Protein AF-A0A939ZD80-F1 (afdb_monomer_lite)

pLDDT: mean 81.41, std 14.86, range [37.78, 97.94]

Radius of gyration: 29.74 Å; chains: 1; bounding box: 74×53×91 Å

Secondary structure (DSSP, 8-state):
----HHHHHHHHHHHHHHHHHHHHHHHHHHHHHHHHHHHHHHHHHHHHHHHHHHHHHTS-TTTSS--PPEEEEEEEEE-TTT--EEEEEPPGGGHHHHHHHHTTSPEEEEE---S-----SEEEEEEETTS-EEEE-SSEEEEE-TT-SSEEEEEEEEETT-HHHHHHHHHHH-TT------TT--------

Structure (mmCIF, N/CA/C/O backbone):
data_AF-A0A939ZD80-F1
#
_entry.id   AF-A0A939ZD80-F1
#
loop_
_atom_site.group_PDB
_atom_site.id
_atom_site.type_symbol
_atom_site.label_atom_id
_atom_site.label_alt_id
_atom_site.label_comp_id
_atom_site.label_asym_id
_atom_site.label_entity_id
_atom_site.label_seq_id
_atom_site.pdbx_PDB_ins_code
_atom_site.Cartn_x
_atom_site.Cartn_y
_atom_site.Cartn_z
_atom_site.occupancy
_atom_site.B_iso_or_equiv
_atom_site.auth_seq_id
_atom_site.auth_comp_id
_atom_site.auth_asym_id
_atom_site.auth_atom_id
_atom_site.pdbx_PDB_model_num
ATOM 1 N N . MET A 1 1 ? 55.820 -13.186 -66.987 1.00 47.72 1 MET A N 1
ATOM 2 C CA . MET A 1 1 ? 54.616 -12.661 -66.306 1.00 47.72 1 MET A CA 1
ATOM 3 C C . MET A 1 1 ? 55.012 -11.358 -65.629 1.00 47.72 1 MET A C 1
ATOM 5 O O . MET A 1 1 ? 55.734 -11.405 -64.644 1.00 47.72 1 MET A O 1
ATOM 9 N N . ASN A 1 2 ? 54.653 -10.209 -66.211 1.00 46.84 2 ASN A N 1
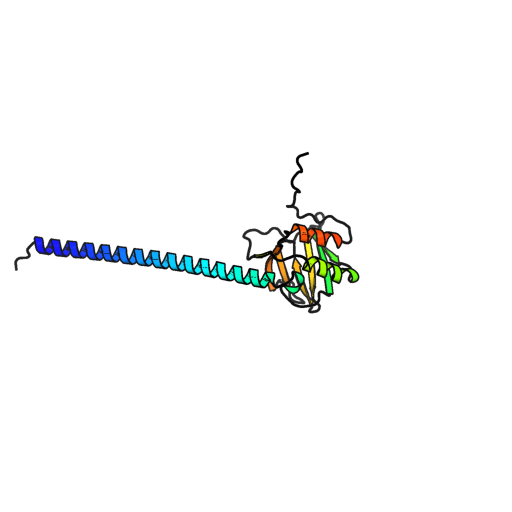ATOM 10 C CA . ASN A 1 2 ? 54.937 -8.899 -65.618 1.00 46.84 2 ASN A CA 1
ATOM 11 C C . ASN A 1 2 ? 53.876 -8.604 -64.555 1.00 46.84 2 ASN A C 1
ATOM 13 O O . ASN A 1 2 ? 52.745 -8.256 -64.892 1.00 46.84 2 ASN A O 1
ATOM 17 N N . ASN A 1 3 ? 54.241 -8.752 -63.283 1.00 55.78 3 ASN A N 1
ATOM 18 C CA . ASN A 1 3 ? 53.470 -8.178 -62.189 1.00 55.78 3 ASN A CA 1
ATOM 19 C C . ASN A 1 3 ? 53.768 -6.681 -62.165 1.00 55.78 3 ASN A C 1
ATOM 21 O O . ASN A 1 3 ? 54.810 -6.265 -61.672 1.00 55.78 3 ASN A O 1
ATOM 25 N N . ASP A 1 4 ? 52.878 -5.891 -62.760 1.00 58.09 4 ASP A N 1
ATOM 26 C CA . ASP A 1 4 ? 52.948 -4.434 -62.725 1.00 58.09 4 ASP A CA 1
ATOM 27 C C . ASP A 1 4 ? 52.671 -3.970 -61.277 1.00 58.09 4 ASP A C 1
ATOM 29 O O . ASP A 1 4 ? 51.541 -4.135 -60.795 1.00 58.09 4 ASP A O 1
ATOM 33 N N . PRO A 1 5 ? 53.669 -3.443 -60.540 1.00 60.41 5 PRO A N 1
ATOM 34 C CA . PRO A 1 5 ? 53.532 -3.134 -59.114 1.00 60.41 5 PRO A CA 1
ATOM 35 C C . PRO A 1 5 ? 52.404 -2.129 -58.835 1.00 60.41 5 PRO A C 1
ATOM 37 O O . PRO A 1 5 ? 51.805 -2.143 -57.759 1.00 60.41 5 PRO A O 1
ATOM 40 N N . ASN A 1 6 ? 52.036 -1.324 -59.835 1.00 70.12 6 ASN A N 1
ATOM 41 C CA . ASN A 1 6 ? 50.933 -0.371 -59.770 1.00 70.12 6 ASN A CA 1
ATOM 42 C C . ASN A 1 6 ? 49.546 -1.054 -59.774 1.00 70.12 6 ASN A C 1
ATOM 44 O O . ASN A 1 6 ? 48.603 -0.562 -59.155 1.00 70.12 6 ASN A O 1
ATOM 48 N N . ARG A 1 7 ? 49.402 -2.220 -60.422 1.00 70.25 7 ARG A N 1
ATOM 49 C CA . ARG A 1 7 ? 48.168 -3.027 -60.356 1.00 70.25 7 ARG A CA 1
ATOM 50 C C . ARG A 1 7 ? 48.026 -3.723 -59.008 1.00 70.25 7 ARG A C 1
ATOM 52 O O . ARG A 1 7 ? 46.944 -3.685 -58.429 1.00 70.25 7 ARG A O 1
ATOM 59 N N . THR A 1 8 ? 49.109 -4.299 -58.491 1.00 73.56 8 THR A N 1
ATOM 60 C CA . THR A 1 8 ? 49.105 -4.982 -57.189 1.00 73.56 8 THR A CA 1
ATOM 61 C C . THR A 1 8 ? 48.768 -4.014 -56.053 1.00 73.56 8 THR A C 1
ATOM 63 O O . THR A 1 8 ? 47.911 -4.318 -55.228 1.00 73.56 8 THR A O 1
ATOM 66 N N . LEU A 1 9 ? 49.349 -2.809 -56.053 1.00 74.88 9 LEU A N 1
ATOM 67 C CA . LEU A 1 9 ? 49.076 -1.783 -55.040 1.00 74.88 9 LEU A CA 1
ATOM 68 C C . LEU A 1 9 ? 47.609 -1.313 -55.045 1.00 74.88 9 LEU A C 1
ATOM 70 O O . LEU A 1 9 ? 47.003 -1.177 -53.984 1.00 74.88 9 LEU A O 1
ATOM 74 N N . LYS A 1 10 ? 47.010 -1.114 -56.227 1.00 74.62 10 LYS A N 1
ATOM 75 C CA . LYS A 1 10 ? 45.592 -0.727 -56.354 1.00 74.62 10 LYS A CA 1
ATOM 76 C C . LYS A 1 10 ? 44.648 -1.800 -55.814 1.00 74.62 10 LYS A C 1
ATOM 78 O O . LYS A 1 10 ? 43.693 -1.467 -55.120 1.00 74.62 10 LYS A O 1
ATOM 83 N N . ILE A 1 11 ? 44.931 -3.073 -56.094 1.00 77.56 11 ILE A N 1
ATOM 84 C CA . ILE A 1 11 ? 44.135 -4.201 -55.588 1.00 77.56 11 ILE A CA 1
ATOM 85 C C . ILE A 1 11 ? 44.219 -4.271 -54.058 1.00 77.56 11 ILE A C 1
ATOM 87 O O . ILE A 1 11 ? 43.194 -4.434 -53.396 1.00 77.56 11 ILE A O 1
ATOM 91 N N . VAL A 1 12 ? 45.410 -4.080 -53.482 1.00 77.56 12 VAL A N 1
ATOM 92 C CA . VAL A 1 12 ? 45.601 -4.068 -52.022 1.00 77.56 12 VAL A CA 1
ATOM 93 C C . VAL A 1 12 ? 44.838 -2.911 -51.367 1.00 77.56 12 VAL A C 1
ATOM 95 O O . VAL A 1 12 ? 44.129 -3.133 -50.390 1.00 77.56 12 VAL A O 1
ATOM 98 N N . LEU A 1 13 ? 44.903 -1.698 -51.926 1.00 76.81 13 LEU A N 1
ATOM 99 C CA . LEU A 1 13 ? 44.190 -0.528 -51.394 1.00 76.81 13 LEU A CA 1
ATOM 100 C C . LEU A 1 13 ? 42.664 -0.677 -51.452 1.00 76.81 13 LEU A C 1
ATOM 102 O O . LEU A 1 13 ? 41.989 -0.346 -50.480 1.00 76.81 13 LEU A O 1
ATOM 106 N N . ILE A 1 14 ? 42.125 -1.212 -52.554 1.00 78.88 14 ILE A N 1
ATOM 107 C CA . ILE A 1 14 ? 40.689 -1.515 -52.674 1.00 78.88 14 ILE A CA 1
ATOM 108 C C . ILE A 1 14 ? 40.285 -2.543 -51.615 1.00 78.88 14 ILE A C 1
ATOM 110 O O . ILE A 1 14 ? 39.291 -2.348 -50.926 1.00 78.88 14 ILE A O 1
ATOM 114 N N . THR A 1 15 ? 41.092 -3.591 -51.429 1.00 76.38 15 THR A N 1
ATOM 115 C CA . THR A 1 15 ? 40.819 -4.645 -50.442 1.00 76.38 15 THR A CA 1
ATOM 116 C C . THR A 1 15 ? 40.788 -4.087 -49.017 1.00 76.38 15 THR A C 1
ATOM 118 O O . THR A 1 15 ? 39.852 -4.365 -48.272 1.00 76.38 15 THR A O 1
ATOM 121 N N . ILE A 1 16 ? 41.760 -3.246 -48.648 1.00 80.31 16 ILE A N 1
ATOM 122 C CA . ILE A 1 16 ? 41.801 -2.575 -47.340 1.00 80.31 16 ILE A CA 1
ATOM 123 C C . ILE A 1 16 ? 40.566 -1.683 -47.160 1.00 80.31 16 ILE A C 1
ATOM 125 O O . ILE A 1 16 ? 39.869 -1.807 -46.156 1.00 80.31 16 ILE A O 1
ATOM 129 N N . ALA A 1 17 ? 40.243 -0.835 -48.141 1.00 76.12 17 ALA A N 1
ATOM 130 C CA . ALA A 1 17 ? 39.076 0.044 -48.073 1.00 76.12 17 ALA A CA 1
ATOM 131 C C . ALA A 1 17 ? 37.755 -0.737 -47.936 1.00 76.12 17 ALA A C 1
ATOM 133 O O . ALA A 1 17 ? 36.886 -0.334 -47.165 1.00 76.12 17 ALA A O 1
ATOM 134 N N . SER A 1 18 ? 37.613 -1.877 -48.621 1.00 76.81 18 SER A N 1
ATOM 135 C CA . SER A 1 18 ? 36.443 -2.754 -48.496 1.00 76.81 18 SER A CA 1
ATOM 136 C C . SER A 1 18 ? 36.344 -3.415 -47.120 1.00 76.81 18 SER A C 1
ATOM 138 O O . SER A 1 18 ? 35.252 -3.479 -46.561 1.00 76.81 18 SER A O 1
ATOM 140 N N . VAL A 1 19 ? 37.465 -3.861 -46.543 1.00 80.56 19 VAL A N 1
ATOM 141 C CA . VAL A 1 19 ? 37.491 -4.446 -45.190 1.00 80.56 19 VAL A CA 1
ATOM 142 C C . VAL A 1 19 ? 37.143 -3.396 -44.133 1.00 80.56 19 VAL A C 1
ATOM 144 O O . VAL A 1 19 ? 36.288 -3.645 -43.285 1.00 80.56 19 VAL A O 1
ATOM 147 N N . PHE A 1 20 ? 37.736 -2.201 -44.210 1.00 80.25 20 PHE A N 1
ATOM 148 C CA . PHE A 1 20 ? 37.417 -1.101 -43.294 1.00 80.25 20 PHE A CA 1
ATOM 149 C C . PHE A 1 20 ? 35.970 -0.614 -43.452 1.00 80.25 20 PHE A C 1
ATOM 151 O O . PHE A 1 20 ? 35.289 -0.401 -42.451 1.00 80.25 20 PHE A O 1
ATOM 158 N N . GLY A 1 21 ? 35.468 -0.493 -44.684 1.00 79.81 21 GLY A N 1
ATOM 159 C CA . GLY A 1 21 ? 34.071 -0.138 -44.945 1.00 79.81 21 GLY A CA 1
ATOM 160 C C . GLY A 1 21 ? 33.087 -1.178 -44.400 1.00 79.81 21 GLY A C 1
ATOM 161 O O . GLY A 1 21 ? 32.093 -0.813 -43.776 1.00 79.81 21 GLY A O 1
ATOM 162 N N . GLY A 1 22 ? 33.396 -2.469 -44.563 1.00 79.00 22 GLY A N 1
ATOM 163 C CA . GLY A 1 22 ? 32.607 -3.564 -43.995 1.00 79.00 22 GLY A CA 1
ATOM 164 C C . GLY A 1 22 ? 32.586 -3.545 -42.465 1.00 79.00 22 GLY A C 1
ATOM 165 O O . GLY A 1 22 ? 31.520 -3.671 -41.867 1.00 79.00 22 GLY A O 1
ATOM 166 N N . LEU A 1 23 ? 33.737 -3.309 -41.825 1.00 80.50 23 LEU A N 1
ATOM 167 C CA . LEU A 1 23 ? 33.833 -3.179 -40.367 1.00 80.50 23 LEU A CA 1
ATOM 168 C C . LEU A 1 23 ? 33.005 -2.002 -39.835 1.00 80.50 23 LEU A C 1
ATOM 170 O O . LEU A 1 23 ? 32.266 -2.167 -38.866 1.00 80.50 23 LEU A O 1
ATOM 174 N N . LEU A 1 24 ? 33.070 -0.836 -40.486 1.00 83.19 24 LEU A N 1
ATOM 175 C CA . LEU A 1 24 ? 32.272 0.331 -40.096 1.00 83.19 24 LEU A CA 1
ATOM 176 C C . LEU A 1 24 ? 30.765 0.086 -40.252 1.00 83.19 24 LEU A C 1
ATOM 178 O O . LEU A 1 24 ? 29.994 0.489 -39.383 1.00 83.19 24 LEU A O 1
ATOM 182 N N . ALA A 1 25 ? 30.341 -0.610 -41.311 1.00 81.88 25 ALA A N 1
ATOM 183 C CA . ALA A 1 25 ? 28.937 -0.967 -41.510 1.00 81.88 25 ALA A CA 1
ATOM 184 C C . ALA A 1 25 ? 28.417 -1.918 -40.416 1.00 81.88 25 ALA A C 1
ATOM 186 O O . ALA A 1 25 ? 27.316 -1.718 -39.906 1.00 81.88 25 ALA A O 1
ATOM 187 N N . ILE A 1 26 ? 29.219 -2.910 -40.012 1.00 84.44 26 ILE A N 1
ATOM 188 C CA . ILE A 1 26 ? 28.867 -3.845 -38.930 1.00 84.44 26 ILE A CA 1
ATOM 189 C C . ILE A 1 26 ? 28.745 -3.109 -37.592 1.00 84.44 26 ILE A C 1
ATOM 191 O O . ILE A 1 26 ? 27.772 -3.316 -36.869 1.00 84.44 26 ILE A O 1
ATOM 195 N N . ILE A 1 27 ? 29.689 -2.217 -37.276 1.00 85.56 27 ILE A N 1
ATOM 196 C CA . ILE A 1 27 ? 29.640 -1.405 -36.050 1.00 85.56 27 ILE A CA 1
ATOM 197 C C . ILE A 1 27 ? 28.399 -0.501 -36.057 1.00 85.56 27 ILE A C 1
ATOM 199 O O . ILE A 1 27 ? 27.677 -0.447 -35.063 1.00 85.56 27 ILE A O 1
ATOM 203 N N . GLY A 1 28 ? 28.110 0.158 -37.183 1.00 83.88 28 GLY A N 1
ATOM 204 C CA . GLY A 1 28 ? 26.926 1.005 -37.335 1.00 83.88 28 GLY A CA 1
ATOM 205 C C . GLY A 1 28 ? 25.615 0.239 -37.135 1.00 83.88 28 GLY A C 1
ATOM 206 O O . GLY A 1 28 ? 24.751 0.694 -36.389 1.00 83.88 28 GLY A O 1
ATOM 207 N N . LEU A 1 29 ? 25.489 -0.952 -37.730 1.00 85.75 29 LEU A N 1
ATOM 208 C CA . LEU A 1 29 ? 24.330 -1.833 -37.534 1.00 85.75 29 LEU A CA 1
ATOM 209 C C . LEU A 1 29 ? 24.211 -2.323 -36.086 1.00 85.75 29 LEU A C 1
ATOM 211 O O . LEU A 1 29 ? 23.104 -2.383 -35.556 1.00 85.75 29 LEU A O 1
ATOM 215 N N . GLY A 1 30 ? 25.336 -2.628 -35.433 1.00 85.06 30 GLY A N 1
ATOM 216 C CA . GLY A 1 30 ? 25.369 -3.013 -34.023 1.00 85.06 30 GLY A CA 1
ATOM 217 C C . GLY A 1 30 ? 24.836 -1.910 -33.107 1.00 85.06 30 GLY A C 1
ATOM 218 O O . GLY A 1 30 ? 23.946 -2.163 -32.299 1.00 85.06 30 GLY A O 1
ATOM 219 N N . ILE A 1 31 ? 25.313 -0.673 -33.280 1.00 86.19 31 ILE A N 1
ATOM 220 C CA . ILE A 1 31 ? 24.829 0.488 -32.513 1.00 86.19 31 ILE A CA 1
ATOM 221 C C . ILE A 1 31 ? 23.336 0.715 -32.768 1.00 86.19 31 ILE A C 1
ATOM 223 O O . ILE A 1 31 ? 22.578 0.947 -31.830 1.00 86.19 31 ILE A O 1
ATOM 227 N N . LEU A 1 32 ? 22.897 0.612 -34.023 1.00 82.62 32 LEU A N 1
ATOM 228 C CA . LEU A 1 32 ? 21.504 0.836 -34.400 1.00 82.62 32 LEU A CA 1
ATOM 229 C C . LEU A 1 32 ? 20.566 -0.210 -33.778 1.00 82.62 32 LEU A C 1
ATOM 231 O O . LEU A 1 32 ? 19.526 0.162 -33.237 1.00 82.62 32 LEU A O 1
ATOM 235 N N . MET A 1 33 ? 20.961 -1.489 -33.764 1.00 80.19 33 MET A N 1
ATOM 236 C CA . MET A 1 33 ? 20.216 -2.538 -33.057 1.00 80.19 33 MET A CA 1
ATOM 237 C C . MET A 1 33 ? 20.162 -2.292 -31.549 1.00 80.19 33 MET A C 1
ATOM 239 O O . MET A 1 33 ? 19.093 -2.416 -30.959 1.00 80.19 33 MET A O 1
ATOM 243 N N . ILE A 1 34 ? 21.277 -1.895 -30.927 1.00 82.31 34 ILE A N 1
ATOM 244 C CA . ILE A 1 34 ? 21.315 -1.575 -29.493 1.00 82.31 34 ILE A CA 1
ATOM 245 C C . ILE A 1 34 ? 20.343 -0.430 -29.175 1.00 82.31 34 ILE A C 1
ATOM 247 O O . ILE A 1 34 ? 19.522 -0.557 -28.271 1.00 82.31 34 ILE A O 1
ATOM 251 N N . VAL A 1 35 ? 20.369 0.660 -29.947 1.00 81.50 35 VAL A N 1
ATOM 252 C CA . VAL A 1 35 ? 19.461 1.806 -29.752 1.00 81.50 35 VAL A CA 1
ATOM 253 C C . VAL A 1 35 ? 17.993 1.407 -29.932 1.00 81.50 35 VAL A C 1
ATOM 255 O O . VAL A 1 35 ? 17.144 1.861 -29.165 1.00 81.50 35 VAL A O 1
ATOM 258 N N . MET A 1 36 ? 17.680 0.556 -30.914 1.00 78.88 36 MET A N 1
ATOM 259 C CA . MET A 1 36 ? 16.318 0.048 -31.116 1.00 78.88 36 MET A CA 1
ATOM 260 C C . MET A 1 36 ? 15.849 -0.841 -29.962 1.00 78.88 36 MET A C 1
ATOM 262 O O . MET A 1 36 ? 14.707 -0.699 -29.536 1.00 78.88 36 MET A O 1
ATOM 266 N N . LEU A 1 37 ? 16.717 -1.702 -29.424 1.00 76.19 37 LEU A N 1
ATOM 267 C CA . LEU A 1 37 ? 16.401 -2.540 -28.264 1.00 76.19 37 LEU A CA 1
ATOM 268 C C . LEU A 1 37 ? 16.157 -1.698 -27.009 1.00 76.19 37 LEU A C 1
ATOM 270 O O . LEU A 1 37 ? 15.171 -1.926 -26.314 1.00 76.19 37 LEU A O 1
ATOM 274 N N . PHE A 1 38 ? 16.997 -0.689 -26.752 1.00 74.12 38 PHE A N 1
ATOM 275 C CA . PHE A 1 38 ? 16.786 0.229 -25.630 1.00 74.12 38 PHE A CA 1
ATOM 276 C C . PHE A 1 38 ? 15.487 1.023 -25.780 1.00 74.12 38 PHE A C 1
ATOM 278 O O . PHE A 1 38 ? 14.705 1.076 -24.839 1.00 74.12 38 PHE A O 1
ATOM 285 N N . ARG A 1 39 ? 15.205 1.595 -26.958 1.00 72.44 39 ARG A N 1
ATOM 286 C CA . ARG A 1 39 ? 13.943 2.319 -27.190 1.00 72.44 39 ARG A CA 1
ATOM 287 C C . ARG A 1 39 ? 12.717 1.417 -27.075 1.00 72.44 39 ARG A C 1
ATOM 289 O O . ARG A 1 39 ? 11.750 1.810 -26.441 1.00 72.44 39 ARG A O 1
ATOM 296 N N . GLY A 1 40 ? 12.766 0.220 -27.658 1.00 68.88 40 GLY A N 1
ATOM 297 C CA . GLY A 1 40 ? 11.672 -0.745 -27.566 1.00 68.88 40 GLY A CA 1
ATOM 298 C C . GLY A 1 40 ? 11.415 -1.191 -26.127 1.00 68.88 40 GLY A C 1
ATOM 299 O O . GLY A 1 40 ? 10.268 -1.222 -25.700 1.00 68.88 40 GLY A O 1
ATOM 300 N N . GLY A 1 41 ? 12.476 -1.466 -25.362 1.00 69.19 41 GLY A N 1
ATOM 301 C CA . GLY A 1 41 ? 12.366 -1.846 -23.953 1.00 69.19 41 GLY A CA 1
ATOM 302 C C . GLY A 1 41 ? 11.835 -0.723 -23.060 1.00 69.19 41 GLY A C 1
ATOM 303 O O . GLY A 1 41 ? 10.973 -0.973 -22.226 1.00 69.19 41 GLY A O 1
ATOM 304 N N . VAL A 1 42 ? 12.302 0.515 -23.258 1.00 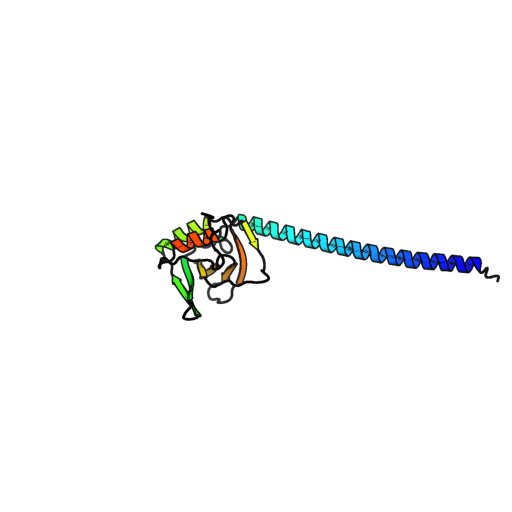71.94 42 VAL A N 1
ATOM 305 C CA . VAL A 1 42 ? 11.815 1.686 -22.506 1.00 71.94 42 VAL A CA 1
ATOM 306 C C . VAL A 1 42 ? 10.342 1.961 -22.810 1.00 71.94 42 VAL A C 1
ATOM 308 O O . VAL A 1 42 ? 9.574 2.189 -21.882 1.00 71.94 42 VAL A O 1
ATOM 311 N N . ASN A 1 43 ? 9.929 1.886 -24.078 1.00 70.31 43 ASN A N 1
ATOM 312 C CA . ASN A 1 43 ? 8.527 2.082 -24.450 1.00 70.31 43 ASN A CA 1
ATOM 313 C C . ASN A 1 43 ? 7.623 0.992 -23.860 1.00 70.31 43 ASN A C 1
ATOM 315 O O . ASN A 1 43 ? 6.581 1.314 -23.309 1.00 70.31 43 ASN A O 1
ATOM 319 N N . ALA A 1 44 ? 8.044 -0.276 -23.906 1.00 66.50 44 ALA A N 1
ATOM 320 C CA . ALA A 1 44 ? 7.272 -1.376 -23.331 1.00 66.50 44 ALA A CA 1
ATOM 321 C C . ALA A 1 44 ? 7.126 -1.264 -21.802 1.00 66.50 44 ALA A C 1
ATOM 323 O O . ALA A 1 44 ? 6.073 -1.586 -21.263 1.00 66.50 44 ALA A O 1
ATOM 324 N N . LEU A 1 45 ? 8.165 -0.792 -21.100 1.00 69.94 45 LEU A N 1
ATOM 325 C CA . LEU A 1 45 ? 8.089 -0.501 -19.663 1.00 69.94 45 LEU A CA 1
ATOM 326 C C . LEU A 1 45 ? 7.139 0.661 -19.364 1.00 69.94 45 LEU A C 1
ATOM 328 O O . LEU A 1 45 ? 6.395 0.605 -18.392 1.00 69.94 45 LEU A O 1
ATOM 332 N N . HIS A 1 46 ? 7.163 1.702 -20.195 1.00 72.31 46 HIS A N 1
ATOM 333 C CA . HIS A 1 46 ? 6.275 2.846 -20.038 1.00 72.31 46 HIS A CA 1
ATOM 334 C C . HIS A 1 46 ? 4.807 2.454 -20.249 1.00 72.31 46 HIS A C 1
ATOM 336 O O . HIS A 1 46 ? 3.995 2.722 -19.373 1.00 72.31 46 HIS A O 1
ATOM 342 N N . GLU A 1 47 ? 4.499 1.738 -21.335 1.00 69.38 47 GLU A N 1
ATOM 343 C CA . GLU A 1 47 ? 3.149 1.230 -21.628 1.00 69.38 47 GLU A CA 1
ATOM 344 C C . GLU A 1 47 ? 2.641 0.279 -20.532 1.00 69.38 47 GLU A C 1
ATOM 346 O O . GLU A 1 47 ? 1.474 0.333 -20.152 1.00 69.38 47 GLU A O 1
ATOM 351 N N . TYR A 1 48 ? 3.515 -0.577 -19.989 1.00 71.06 48 TYR A N 1
ATOM 352 C CA . TYR A 1 48 ? 3.154 -1.476 -18.891 1.00 71.06 48 TYR A CA 1
ATOM 353 C C . TYR A 1 48 ? 2.795 -0.717 -17.607 1.00 71.06 48 TYR A C 1
ATOM 355 O O . TYR A 1 48 ? 1.811 -1.059 -16.953 1.00 71.06 48 TYR A O 1
ATOM 363 N N . ASN A 1 49 ? 3.570 0.312 -17.254 1.00 73.94 49 ASN A N 1
ATOM 364 C CA . ASN A 1 49 ? 3.298 1.127 -16.070 1.00 73.94 49 ASN A CA 1
ATOM 365 C C . ASN A 1 49 ? 2.008 1.941 -16.236 1.00 73.94 49 ASN A C 1
ATOM 367 O O . ASN A 1 49 ? 1.184 1.945 -15.331 1.00 73.94 49 ASN A O 1
ATOM 371 N N . GLU A 1 50 ? 1.792 2.559 -17.404 1.00 75.12 50 GLU A N 1
ATOM 372 C CA . GLU A 1 50 ? 0.556 3.305 -17.684 1.00 75.12 50 GLU A CA 1
ATOM 373 C C . GLU A 1 50 ? -0.687 2.418 -17.567 1.00 75.12 50 GLU A C 1
ATOM 375 O O . GLU A 1 50 ? -1.690 2.837 -16.993 1.00 75.12 50 GLU A O 1
ATOM 380 N N . TRP A 1 51 ? -0.613 1.182 -18.067 1.00 73.62 51 TRP A N 1
ATOM 381 C CA . TRP A 1 51 ? -1.710 0.226 -17.955 1.00 73.62 51 TRP A CA 1
ATOM 382 C C . TRP A 1 51 ? -1.990 -0.178 -16.500 1.00 73.62 51 TRP A C 1
ATOM 384 O O . TRP A 1 51 ? -3.152 -0.244 -16.104 1.00 73.62 51 TRP A O 1
ATOM 394 N N . GLN A 1 52 ? -0.950 -0.399 -15.687 1.00 76.88 52 GLN A N 1
ATOM 395 C CA . GLN A 1 52 ? -1.136 -0.675 -14.259 1.00 76.88 52 GLN A CA 1
ATOM 396 C C . GLN A 1 52 ? -1.730 0.517 -13.503 1.00 76.88 52 GLN A C 1
ATOM 398 O O . GLN A 1 52 ? -2.577 0.312 -12.638 1.00 76.88 52 GLN A O 1
ATOM 403 N N . ASP A 1 53 ? -1.333 1.743 -13.843 1.00 81.94 53 ASP A N 1
ATOM 404 C CA . ASP A 1 53 ? -1.889 2.959 -13.243 1.00 81.94 53 ASP A CA 1
ATOM 405 C C . ASP A 1 53 ? -3.351 3.184 -13.661 1.00 81.94 53 ASP A C 1
ATOM 407 O O . ASP A 1 53 ? -4.165 3.673 -12.878 1.00 81.94 53 ASP A O 1
ATOM 411 N N . GLU A 1 54 ? -3.722 2.838 -14.896 1.00 83.56 54 GLU A N 1
ATOM 412 C CA . GLU A 1 54 ? -5.119 2.866 -15.344 1.00 83.56 54 GLU A CA 1
ATOM 413 C C . GLU A 1 54 ? -5.970 1.807 -14.628 1.00 83.56 54 GLU A C 1
ATOM 415 O O . GLU A 1 54 ? -7.063 2.122 -14.160 1.00 83.56 54 GLU A O 1
ATOM 420 N N . GLU A 1 55 ? -5.465 0.577 -14.480 1.00 83.62 55 GLU A N 1
ATOM 421 C CA . GLU A 1 55 ? -6.155 -0.470 -13.715 1.00 83.62 55 GLU A CA 1
ATOM 422 C C . GLU A 1 55 ? -6.289 -0.088 -12.235 1.00 83.62 55 GLU A C 1
ATOM 424 O O . GLU A 1 55 ? -7.350 -0.279 -11.643 1.00 83.62 55 GLU A O 1
ATOM 429 N N . ALA A 1 56 ? -5.240 0.489 -11.644 1.00 82.38 56 ALA A N 1
ATOM 430 C CA . ALA A 1 56 ? -5.250 0.937 -10.259 1.00 82.38 56 ALA A CA 1
ATOM 431 C C . ALA A 1 56 ? -6.288 2.037 -10.014 1.00 82.38 56 ALA A C 1
ATOM 433 O O . ALA A 1 56 ? -7.049 1.940 -9.059 1.00 82.38 56 ALA A O 1
ATOM 434 N N . ARG A 1 57 ? -6.380 3.023 -10.914 1.00 85.44 57 ARG A N 1
ATOM 435 C CA . ARG A 1 57 ? -7.378 4.106 -10.857 1.00 85.44 57 ARG A CA 1
ATOM 436 C C . ARG A 1 57 ? -8.825 3.644 -10.999 1.00 8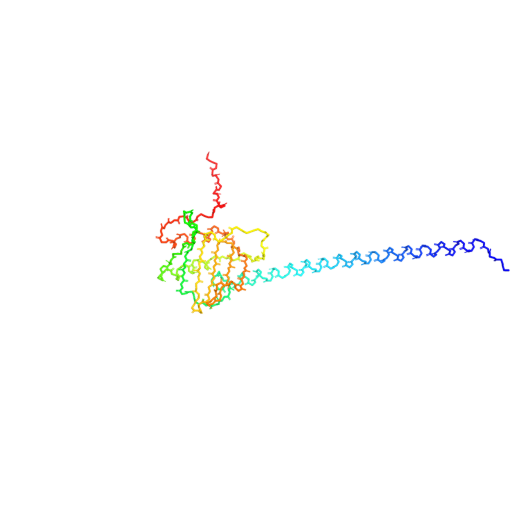5.44 57 ARG A C 1
ATOM 438 O O . ARG A 1 57 ? -9.738 4.393 -10.670 1.00 85.44 57 ARG A O 1
ATOM 445 N N . ALA A 1 58 ? -9.053 2.436 -11.508 1.00 87.44 58 ALA A N 1
ATOM 446 C CA . ALA A 1 58 ? -10.387 1.851 -11.589 1.00 87.44 58 ALA A CA 1
ATOM 447 C C . ALA A 1 58 ? -10.819 1.140 -10.291 1.00 87.44 58 ALA A C 1
ATOM 449 O O . ALA A 1 58 ? -11.978 0.734 -10.193 1.00 87.44 58 ALA A O 1
ATOM 450 N N . LYS A 1 59 ? -9.907 0.965 -9.325 1.00 90.19 59 LYS A N 1
ATOM 451 C CA . LYS A 1 59 ? -10.141 0.285 -8.045 1.00 90.19 59 LYS A CA 1
ATOM 452 C C . LYS A 1 59 ? -10.079 1.268 -6.877 1.00 90.19 59 LYS A C 1
ATOM 454 O O . LYS A 1 59 ? -9.495 2.341 -6.995 1.00 90.19 59 LYS A O 1
ATOM 459 N N . THR A 1 60 ? -10.657 0.880 -5.743 1.00 92.94 60 THR A N 1
ATOM 460 C CA . THR A 1 60 ? -10.492 1.602 -4.473 1.00 92.94 60 THR A CA 1
ATOM 461 C C . THR A 1 60 ? -9.329 1.020 -3.669 1.00 92.94 60 THR A C 1
ATOM 463 O O . THR A 1 60 ? -8.800 -0.048 -4.001 1.00 92.94 60 THR A O 1
ATOM 466 N N . PHE A 1 61 ? -8.923 1.714 -2.602 1.00 92.69 61 PHE A N 1
ATOM 467 C CA . PHE A 1 61 ? -7.874 1.237 -1.701 1.00 92.69 61 PHE A CA 1
ATOM 468 C C . PHE A 1 61 ? -8.196 -0.158 -1.148 1.00 92.69 61 PHE A C 1
ATOM 470 O O . PHE A 1 61 ? -7.365 -1.069 -1.237 1.00 92.69 61 PHE A O 1
ATOM 477 N N . THR A 1 62 ? -9.410 -0.354 -0.627 1.00 94.62 62 THR A N 1
ATOM 478 C CA . THR A 1 62 ? -9.780 -1.613 0.034 1.00 94.62 62 THR A CA 1
ATOM 479 C C . THR A 1 62 ? -10.079 -2.751 -0.943 1.00 94.62 62 THR A C 1
ATOM 481 O O . THR A 1 62 ? -9.902 -3.915 -0.585 1.00 94.62 62 THR A O 1
ATOM 484 N N . THR A 1 63 ? -10.428 -2.447 -2.197 1.00 93.12 63 THR A N 1
ATOM 485 C CA . THR A 1 63 ? -10.739 -3.449 -3.241 1.00 93.12 63 THR A CA 1
ATOM 486 C C . THR A 1 63 ? -9.566 -3.774 -4.168 1.00 93.12 63 THR A C 1
ATOM 488 O O . THR A 1 63 ? -9.689 -4.576 -5.094 1.00 93.12 63 THR A O 1
ATOM 491 N N . TYR A 1 64 ? -8.385 -3.188 -3.939 1.00 90.75 64 TYR A N 1
ATOM 492 C CA . TYR A 1 64 ? -7.268 -3.287 -4.881 1.00 90.75 64 TYR A CA 1
ATOM 493 C C . TYR A 1 64 ? -6.868 -4.740 -5.230 1.00 90.75 64 TYR A C 1
ATOM 495 O O . TYR A 1 64 ? -6.697 -5.085 -6.409 1.00 90.75 64 TYR A O 1
ATOM 503 N N . TYR A 1 65 ? -6.725 -5.600 -4.214 1.00 91.25 65 TYR A N 1
ATOM 504 C CA . TYR A 1 65 ? -6.314 -7.004 -4.378 1.00 91.25 65 TYR A CA 1
ATOM 505 C C . TYR A 1 65 ? -7.481 -7.997 -4.422 1.00 91.25 65 TYR A C 1
ATOM 507 O O . TYR A 1 65 ? -7.355 -9.047 -5.058 1.00 91.25 65 TYR A O 1
ATOM 515 N N . GLU A 1 66 ? -8.584 -7.692 -3.744 1.00 92.81 66 GLU A N 1
ATOM 516 C CA . GLU A 1 66 ? -9.728 -8.587 -3.581 1.00 92.81 66 GLU A CA 1
ATOM 517 C C . GLU A 1 66 ? -11.016 -7.774 -3.415 1.00 92.81 66 GLU A C 1
ATOM 519 O O . GLU A 1 66 ? -11.058 -6.846 -2.614 1.00 92.81 66 GLU A O 1
ATOM 524 N N . ASP A 1 67 ? -12.079 -8.169 -4.122 1.00 91.25 67 ASP A N 1
ATOM 525 C CA . ASP A 1 67 ? -13.422 -7.567 -4.026 1.00 91.25 67 ASP A CA 1
ATOM 526 C C . ASP A 1 67 ? -14.228 -8.151 -2.841 1.00 91.25 67 ASP A C 1
ATOM 528 O O . ASP A 1 67 ? -15.400 -8.514 -2.976 1.00 91.25 67 ASP A O 1
ATOM 532 N N . GLY A 1 68 ? -13.570 -8.342 -1.696 1.00 92.56 68 GLY A N 1
ATOM 533 C CA . GLY A 1 68 ? -14.144 -8.940 -0.489 1.00 92.56 68 GLY A CA 1
ATOM 534 C C . GLY A 1 68 ? -14.569 -7.891 0.536 1.00 92.56 68 GLY A C 1
ATOM 535 O O . GLY A 1 68 ? -14.020 -6.794 0.577 1.00 92.56 68 GLY A O 1
ATOM 536 N N . GLU A 1 69 ? -15.518 -8.242 1.403 1.00 96.06 69 GLU A N 1
ATOM 537 C CA . GLU A 1 69 ? -15.895 -7.396 2.540 1.00 96.06 69 GLU A CA 1
ATOM 538 C C . GLU A 1 69 ? -14.773 -7.375 3.586 1.00 96.06 69 GLU A C 1
ATOM 540 O O . GLU A 1 69 ? -14.242 -8.428 3.949 1.00 96.06 69 GLU A O 1
ATOM 545 N N . ILE A 1 70 ? -14.412 -6.185 4.075 1.00 97.94 70 ILE A N 1
ATOM 546 C CA . ILE A 1 70 ? -13.496 -6.019 5.207 1.00 97.94 70 ILE A CA 1
ATOM 547 C C . ILE A 1 70 ? -14.283 -6.222 6.499 1.00 97.94 70 ILE A C 1
ATOM 549 O O . ILE A 1 70 ? -15.210 -5.473 6.789 1.00 97.94 70 ILE A O 1
ATOM 553 N N . VAL A 1 71 ? -13.891 -7.222 7.286 1.00 97.56 71 VAL A N 1
ATOM 554 C CA . VAL A 1 71 ? -14.598 -7.624 8.516 1.00 97.56 71 VAL A CA 1
ATOM 555 C C . VAL A 1 71 ? -13.852 -7.240 9.791 1.00 97.56 71 VAL A C 1
ATOM 557 O O . VAL A 1 71 ? -14.418 -7.291 10.880 1.00 97.56 71 VAL A O 1
ATOM 560 N N . SER A 1 72 ? -12.575 -6.869 9.689 1.00 97.44 72 SER A N 1
ATOM 561 C CA . SER A 1 72 ? -11.825 -6.319 10.814 1.00 97.44 72 SER A CA 1
ATOM 562 C C . SER A 1 72 ? -10.704 -5.396 10.357 1.00 97.44 72 SER A C 1
ATOM 564 O O . SER A 1 72 ? -10.171 -5.519 9.250 1.00 97.44 72 SER A O 1
ATOM 566 N N . ALA A 1 73 ? -10.333 -4.481 11.246 1.00 96.81 73 ALA A N 1
ATOM 567 C CA . ALA A 1 73 ? -9.234 -3.558 11.048 1.00 96.81 73 ALA A CA 1
ATOM 568 C C . ALA A 1 73 ? -8.448 -3.392 12.352 1.00 96.81 73 ALA A C 1
ATOM 570 O O . ALA A 1 73 ? -9.026 -3.376 13.439 1.00 96.81 73 ALA A O 1
ATOM 571 N N . ALA A 1 74 ? -7.133 -3.248 12.245 1.00 94.56 74 ALA A N 1
ATOM 572 C CA . ALA A 1 74 ? -6.267 -2.946 13.375 1.00 94.56 74 ALA A CA 1
ATOM 573 C C . ALA A 1 74 ? -5.186 -1.963 12.940 1.00 94.56 74 ALA A C 1
ATOM 575 O O . ALA A 1 74 ? -4.535 -2.169 11.913 1.00 94.56 74 ALA A O 1
ATOM 576 N N . TYR A 1 75 ? -4.960 -0.917 13.731 1.00 91.19 75 TYR A N 1
ATOM 577 C CA . TYR A 1 75 ? -3.768 -0.100 13.549 1.00 91.19 75 TYR A CA 1
ATOM 578 C C . TYR A 1 75 ? -2.601 -0.733 14.304 1.00 91.19 75 TYR A C 1
ATOM 580 O O . TYR A 1 75 ? -2.775 -1.360 15.355 1.00 91.19 75 TYR A 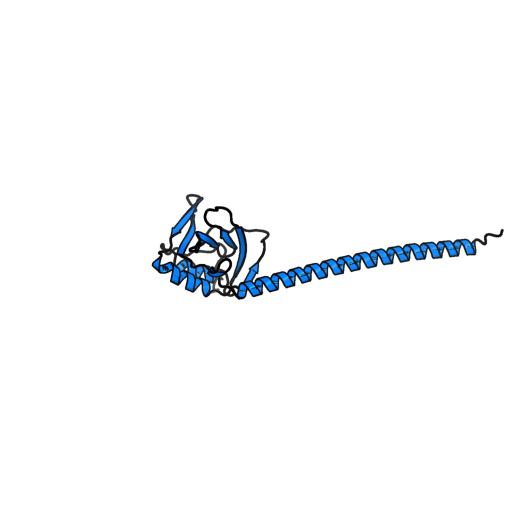O 1
ATOM 588 N N . PHE A 1 76 ? -1.399 -0.575 13.767 1.00 90.25 76 PHE A N 1
ATOM 589 C CA . PHE A 1 76 ? -0.179 -1.008 14.427 1.00 90.25 76 PHE A CA 1
ATOM 590 C C . PHE A 1 76 ? 0.812 0.139 14.521 1.00 90.25 76 PHE A C 1
ATOM 592 O O . PHE A 1 76 ? 0.839 1.027 13.672 1.00 90.25 76 PHE A O 1
ATOM 599 N N . TYR A 1 77 ? 1.642 0.107 15.558 1.00 87.31 77 TYR A N 1
ATOM 600 C CA . TYR A 1 77 ? 2.759 1.027 15.718 1.00 87.31 77 TYR A CA 1
ATOM 601 C C . TYR A 1 77 ? 3.922 0.349 16.438 1.00 87.31 77 TYR A C 1
ATOM 603 O O . TYR A 1 77 ? 3.750 -0.617 17.182 1.00 87.31 77 TYR A O 1
ATOM 611 N N . HIS A 1 78 ? 5.124 0.866 16.231 1.00 85.44 78 HIS A N 1
ATOM 612 C CA . HIS A 1 78 ? 6.328 0.373 16.870 1.00 85.44 78 HIS A CA 1
ATOM 613 C C . HIS A 1 78 ? 6.589 1.144 18.166 1.00 85.44 78 HIS A C 1
ATOM 615 O O . HIS A 1 78 ? 6.859 2.346 18.148 1.00 85.44 78 HIS A O 1
ATOM 621 N N . ASP A 1 79 ? 6.523 0.452 19.299 1.00 83.44 79 ASP A N 1
ATOM 622 C CA . ASP A 1 79 ? 6.789 1.043 20.606 1.00 83.44 79 ASP A CA 1
ATOM 623 C C . ASP A 1 79 ? 8.291 1.327 20.764 1.00 83.44 79 ASP A C 1
ATOM 625 O O . ASP A 1 79 ? 9.144 0.463 20.534 1.00 83.44 79 ASP A O 1
ATOM 629 N N . THR A 1 80 ? 8.637 2.568 21.109 1.00 81.00 80 THR A N 1
ATOM 630 C CA . THR A 1 80 ? 10.037 3.004 21.216 1.00 81.00 80 THR A CA 1
ATOM 631 C C . THR A 1 80 ? 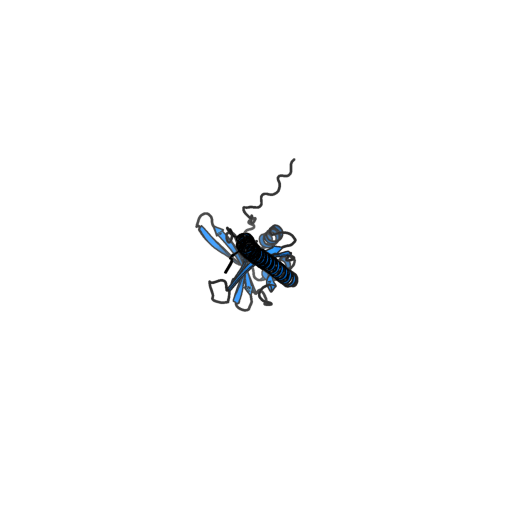10.755 2.425 22.427 1.00 81.00 80 THR A C 1
ATOM 633 O O . THR A 1 80 ? 11.980 2.299 22.393 1.00 81.00 80 THR A O 1
ATOM 636 N N . ASP A 1 81 ? 10.018 2.080 23.481 1.00 83.12 81 ASP A N 1
ATOM 637 C CA . ASP A 1 81 ? 10.579 1.617 24.746 1.00 83.12 81 ASP A CA 1
ATOM 638 C C . ASP A 1 81 ? 10.792 0.099 24.731 1.00 83.12 81 ASP A C 1
ATOM 640 O O . ASP A 1 81 ? 11.819 -0.383 25.219 1.00 83.12 81 ASP A O 1
ATOM 644 N N . SER A 1 82 ? 9.857 -0.662 24.151 1.00 84.94 82 SER A N 1
ATOM 645 C CA . SER A 1 82 ? 9.947 -2.127 24.063 1.00 84.94 82 SER A CA 1
ATOM 646 C C . SER A 1 82 ? 10.546 -2.645 22.753 1.00 84.94 82 SER A C 1
ATOM 648 O O . SER A 1 82 ? 11.003 -3.788 22.712 1.00 84.94 82 SER A O 1
ATOM 650 N N . ASN A 1 83 ? 10.595 -1.822 21.699 1.00 82.00 83 ASN A N 1
ATOM 651 C CA . ASN A 1 83 ? 10.951 -2.242 20.340 1.00 82.00 83 ASN A CA 1
ATOM 652 C C . ASN A 1 83 ? 10.039 -3.376 19.814 1.00 82.00 83 ASN A C 1
ATOM 654 O O . ASN A 1 83 ? 10.475 -4.246 19.056 1.00 82.00 83 ASN A O 1
ATOM 658 N N . GLU A 1 84 ? 8.780 -3.393 20.253 1.00 86.81 84 GLU A N 1
ATOM 659 C CA . GLU A 1 84 ? 7.755 -4.338 19.809 1.00 86.81 84 GLU A CA 1
ATOM 660 C C . GLU A 1 84 ? 6.701 -3.627 18.955 1.00 86.81 84 GLU A C 1
ATOM 662 O O . GLU A 1 84 ? 6.440 -2.434 19.115 1.00 86.81 84 GLU A O 1
ATOM 667 N N . VAL A 1 85 ? 6.075 -4.376 18.044 1.00 87.62 85 VAL A N 1
ATOM 668 C CA . VAL A 1 85 ? 4.914 -3.891 17.292 1.00 87.62 85 VAL A CA 1
ATOM 669 C C . VAL A 1 85 ? 3.673 -4.093 18.151 1.00 87.62 85 VAL A C 1
ATOM 671 O O . VAL A 1 85 ? 3.316 -5.226 18.481 1.00 87.62 85 VAL A O 1
ATOM 674 N N . VAL A 1 86 ? 3.024 -2.992 18.503 1.00 88.94 86 VAL A N 1
ATOM 675 C CA . VAL A 1 86 ? 1.757 -2.973 19.226 1.00 88.94 86 VAL A CA 1
ATOM 676 C C . VAL A 1 86 ? 0.625 -2.936 18.212 1.00 88.94 86 VAL A C 1
ATOM 678 O O . VAL A 1 86 ? 0.673 -2.157 17.265 1.00 88.94 86 VAL A O 1
ATOM 681 N N . TRP A 1 87 ? -0.383 -3.774 18.437 1.00 91.38 87 TRP A N 1
ATOM 682 C CA . TRP A 1 87 ? -1.597 -3.860 17.632 1.00 91.38 87 TRP A CA 1
ATOM 683 C C . TRP A 1 87 ? -2.776 -3.379 18.456 1.00 91.38 87 TRP A C 1
ATOM 685 O O . TRP A 1 87 ? -2.904 -3.747 19.628 1.00 91.38 87 TRP A O 1
ATOM 695 N N . VAL A 1 88 ? -3.628 -2.569 17.845 1.00 91.38 88 VAL A N 1
ATOM 696 C CA . VAL A 1 88 ? -4.835 -2.063 18.482 1.00 91.38 88 VAL A CA 1
ATOM 697 C C . VAL A 1 88 ? -5.992 -2.214 17.510 1.00 91.38 88 VAL A C 1
ATOM 699 O O . VAL A 1 88 ? -6.018 -1.608 16.437 1.00 91.38 88 VAL A O 1
ATOM 702 N N . ASP A 1 89 ? -6.945 -3.046 17.911 1.00 93.50 89 ASP A N 1
ATOM 703 C CA . ASP A 1 89 ? -8.129 -3.339 17.118 1.00 93.50 89 ASP A CA 1
ATOM 704 C C . ASP A 1 89 ? -9.032 -2.104 17.029 1.00 93.50 89 ASP A C 1
ATOM 706 O O . ASP A 1 89 ? -9.309 -1.431 18.030 1.00 93.50 89 ASP A O 1
ATOM 710 N N . ILE A 1 90 ? -9.510 -1.825 15.820 1.00 92.44 90 ILE A N 1
ATOM 711 C CA . ILE A 1 90 ? -10.538 -0.818 15.576 1.00 92.44 90 ILE A CA 1
ATOM 712 C C . ILE A 1 90 ? -11.893 -1.463 15.905 1.00 92.44 90 ILE A C 1
ATOM 714 O O . ILE A 1 90 ? -12.144 -2.592 15.474 1.00 92.44 90 ILE A O 1
ATOM 718 N N . PRO A 1 91 ? -12.769 -0.793 16.681 1.00 92.06 91 PRO A N 1
ATOM 719 C CA . PRO A 1 91 ? -14.088 -1.325 17.006 1.00 92.06 91 PRO A CA 1
ATOM 720 C C . PRO A 1 91 ? -14.875 -1.726 15.753 1.00 92.06 91 PRO A C 1
ATOM 722 O O . PRO A 1 91 ? -14.899 -0.980 14.777 1.00 92.06 91 PRO A O 1
ATOM 725 N N . GLU A 1 92 ? -15.528 -2.891 15.793 1.00 93.12 92 GLU A N 1
ATOM 726 C CA . GLU A 1 92 ? -16.275 -3.462 14.658 1.00 93.12 92 GLU A CA 1
ATOM 727 C C . GLU A 1 92 ? -17.326 -2.488 14.102 1.00 93.12 92 GLU A C 1
ATOM 729 O O . GLU A 1 92 ? -17.487 -2.370 12.892 1.00 93.12 92 GLU A O 1
ATOM 734 N N . ASP A 1 93 ? -17.972 -1.712 14.976 1.00 94.12 93 ASP A N 1
ATOM 735 C CA . ASP A 1 93 ? -18.966 -0.696 14.617 1.00 94.12 93 ASP A CA 1
ATOM 736 C C . ASP A 1 93 ? -18.389 0.532 13.896 1.00 94.12 93 ASP A C 1
ATOM 738 O O . ASP A 1 93 ? -19.159 1.363 13.425 1.00 94.12 93 ASP A O 1
ATOM 742 N N . ARG A 1 94 ? -17.059 0.650 13.791 1.00 94.19 94 ARG A N 1
ATOM 743 C CA . ARG A 1 94 ? -16.355 1.720 13.064 1.00 94.19 94 ARG A CA 1
ATOM 744 C C . ARG A 1 94 ? -15.657 1.246 11.787 1.00 94.19 94 ARG A C 1
ATOM 746 O O . ARG A 1 94 ? -15.109 2.077 11.068 1.00 94.19 94 ARG A O 1
ATOM 753 N N . VAL A 1 95 ? -15.627 -0.062 11.516 1.00 95.69 95 VAL A N 1
ATOM 754 C CA . VAL A 1 95 ? -14.892 -0.621 10.366 1.00 95.69 95 VAL A CA 1
ATOM 755 C C . VAL A 1 95 ? -15.516 -0.175 9.042 1.00 95.69 95 VAL A C 1
ATOM 757 O O . VAL A 1 95 ? -14.784 0.204 8.135 1.00 95.69 95 VAL A O 1
ATOM 760 N N . GLU A 1 96 ? -16.847 -0.167 8.937 1.00 96.56 96 GLU A N 1
ATOM 761 C CA . GLU A 1 96 ? -17.554 0.263 7.719 1.00 96.56 96 GLU A CA 1
ATOM 762 C C . GLU A 1 96 ? -17.293 1.744 7.389 1.00 96.56 96 GLU A C 1
ATOM 764 O O . GLU A 1 96 ? -17.018 2.084 6.235 1.00 96.56 96 GLU A O 1
ATOM 769 N N . ASP A 1 97 ? -17.308 2.609 8.408 1.00 97.00 97 ASP A N 1
ATOM 770 C CA . ASP A 1 97 ? -17.010 4.038 8.257 1.00 97.00 97 ASP A CA 1
ATOM 771 C C . ASP A 1 97 ? -15.556 4.245 7.800 1.00 97.00 97 ASP A C 1
ATOM 773 O O . ASP A 1 97 ? -15.305 4.935 6.814 1.00 97.00 97 ASP A O 1
ATOM 777 N N . LEU A 1 98 ? -14.601 3.551 8.433 1.00 96.06 98 LEU A N 1
ATOM 778 C CA . LEU A 1 98 ? -13.189 3.597 8.048 1.00 96.06 98 LEU A CA 1
ATOM 779 C C . LEU A 1 98 ? -12.967 3.155 6.599 1.00 96.06 98 LEU A C 1
ATOM 781 O O . LEU A 1 98 ? -12.210 3.790 5.870 1.00 96.06 98 LEU A O 1
ATOM 785 N N . VAL A 1 99 ? -13.594 2.054 6.182 1.00 96.88 99 VAL A N 1
ATOM 786 C CA . VAL A 1 99 ? -13.502 1.551 4.803 1.00 96.88 99 VAL A CA 1
ATOM 787 C C . VAL A 1 99 ? -14.049 2.584 3.826 1.00 96.88 99 VAL A C 1
ATOM 789 O O . VAL A 1 99 ? -13.414 2.844 2.808 1.00 96.88 99 VAL A O 1
ATOM 792 N N . THR A 1 100 ? -15.184 3.205 4.154 1.00 97.56 100 THR A N 1
ATOM 793 C CA . THR A 1 100 ? -15.800 4.253 3.331 1.00 97.56 100 THR A CA 1
ATOM 794 C C . THR A 1 100 ? -14.880 5.461 3.174 1.00 97.56 100 THR A C 1
ATOM 796 O O . THR A 1 100 ? -14.716 5.962 2.060 1.00 97.56 100 THR A O 1
ATOM 799 N N . ASP A 1 101 ? -14.250 5.905 4.261 1.00 97.12 101 ASP A N 1
ATOM 800 C CA . ASP A 1 101 ? -13.326 7.036 4.225 1.00 97.12 101 ASP A CA 1
ATOM 801 C C . ASP A 1 101 ? -12.056 6.689 3.444 1.00 97.12 101 ASP A C 1
ATOM 803 O O . ASP A 1 101 ? -11.645 7.448 2.568 1.00 97.12 101 ASP A O 1
ATOM 807 N N . LEU A 1 102 ? -11.458 5.518 3.680 1.00 95.88 102 LEU A N 1
ATOM 808 C CA . LEU A 1 102 ? -10.273 5.073 2.940 1.00 95.88 102 LEU A CA 1
ATOM 809 C C . LEU A 1 102 ? -10.545 4.921 1.438 1.00 95.88 102 LEU A C 1
ATOM 811 O O . LEU A 1 102 ? -9.693 5.269 0.623 1.00 95.88 102 LEU A O 1
ATOM 815 N N . ASP A 1 103 ? -11.731 4.446 1.063 1.00 96.06 103 ASP A N 1
ATOM 816 C CA . ASP A 1 103 ? -12.153 4.327 -0.335 1.00 96.06 103 ASP A CA 1
ATOM 817 C C . ASP A 1 103 ? -12.514 5.672 -0.983 1.00 96.06 103 ASP A C 1
ATOM 819 O O . ASP A 1 103 ? -12.698 5.731 -2.201 1.00 96.06 103 ASP A O 1
ATOM 823 N N . SER A 1 104 ? -12.584 6.757 -0.206 1.00 95.81 104 SER A N 1
ATOM 824 C CA . SER A 1 104 ? -12.710 8.114 -0.748 1.00 95.81 104 SER A CA 1
ATOM 825 C C . SER A 1 104 ? -11.399 8.647 -1.337 1.00 95.81 104 SER A C 1
ATOM 827 O O . SER A 1 104 ? -11.436 9.584 -2.139 1.00 95.81 104 SER A O 1
ATOM 829 N N . LEU A 1 105 ? -10.259 8.040 -0.979 1.00 94.69 105 LEU A N 1
ATOM 830 C CA . LEU A 1 105 ? -8.946 8.391 -1.514 1.00 94.69 105 LEU A CA 1
ATOM 831 C C . LEU A 1 105 ? -8.801 7.889 -2.951 1.00 94.69 105 LEU A C 1
ATOM 833 O O . LEU A 1 105 ? -8.991 6.704 -3.242 1.00 94.69 105 LEU A O 1
ATOM 837 N N . ASN A 1 106 ? -8.388 8.779 -3.851 1.00 93.62 106 ASN A N 1
ATOM 838 C CA . ASN A 1 106 ? -8.166 8.417 -5.245 1.00 93.62 106 ASN A CA 1
ATOM 839 C C . ASN A 1 106 ? -6.732 7.920 -5.426 1.00 93.62 106 ASN A C 1
ATOM 841 O O . ASN A 1 106 ? -5.772 8.603 -5.073 1.00 93.62 106 ASN A O 1
ATOM 845 N N . ILE A 1 107 ? -6.566 6.727 -5.998 1.00 92.62 107 ILE A N 1
ATOM 846 C CA . ILE A 1 107 ? -5.239 6.193 -6.320 1.00 92.62 107 ILE A CA 1
ATOM 847 C C . ILE A 1 107 ? -4.686 6.966 -7.526 1.00 92.62 107 ILE A C 1
ATOM 849 O O . ILE A 1 107 ? -5.232 6.855 -8.614 1.00 92.62 107 ILE A O 1
ATOM 853 N N . ASP A 1 108 ? -3.586 7.704 -7.371 1.00 90.81 108 ASP A N 1
ATOM 854 C CA . ASP A 1 108 ? -2.910 8.401 -8.481 1.00 90.81 108 ASP A CA 1
ATOM 855 C C . ASP A 1 108 ? -2.139 7.404 -9.356 1.00 90.81 108 ASP A C 1
ATOM 857 O O . ASP A 1 108 ? -2.294 7.346 -10.581 1.00 90.81 108 ASP A O 1
ATOM 861 N N . ARG A 1 109 ? -1.301 6.589 -8.703 1.00 88.44 109 ARG A N 1
ATOM 862 C CA . ARG A 1 109 ? -0.384 5.651 -9.361 1.00 88.44 109 ARG A CA 1
ATOM 863 C C . ARG A 1 109 ? 0.011 4.489 -8.457 1.00 88.44 109 ARG A C 1
ATOM 865 O O . ARG A 1 109 ? 0.015 4.604 -7.226 1.00 88.44 109 ARG A O 1
ATOM 872 N N . VAL A 1 110 ? 0.468 3.405 -9.077 1.00 87.81 110 VAL A N 1
ATOM 873 C CA . VAL A 1 110 ? 1.063 2.252 -8.396 1.00 87.81 110 VAL A CA 1
ATOM 874 C C . VAL A 1 110 ? 2.499 2.025 -8.860 1.00 87.81 110 VAL A C 1
ATOM 876 O O . VAL A 1 110 ? 2.837 2.049 -10.038 1.00 87.81 110 VAL A O 1
ATOM 879 N N . GLY A 1 111 ? 3.398 1.847 -7.897 1.00 79.38 111 GLY A N 1
ATOM 880 C CA . GLY A 1 111 ? 4.833 1.753 -8.123 1.00 79.38 111 GLY A CA 1
ATOM 881 C C . GLY A 1 111 ? 5.413 0.379 -7.806 1.00 79.38 111 GLY A C 1
ATOM 882 O O . GLY A 1 111 ? 4.993 -0.309 -6.873 1.00 79.38 111 GLY A O 1
ATOM 883 N N . GLY A 1 112 ? 6.457 0.020 -8.556 1.00 67.00 112 GLY A N 1
ATOM 884 C CA . GLY A 1 112 ? 7.361 -1.084 -8.237 1.00 67.00 112 GLY A CA 1
ATOM 885 C C . GLY A 1 112 ? 8.446 -0.718 -7.213 1.00 67.00 112 GLY A C 1
ATOM 886 O O . GLY A 1 112 ? 8.490 0.392 -6.691 1.00 67.00 112 GLY A O 1
ATOM 887 N N . MET A 1 113 ? 9.320 -1.692 -6.936 1.00 60.06 113 MET A N 1
ATOM 888 C CA . MET A 1 113 ? 10.357 -1.691 -5.889 1.00 60.06 113 MET A CA 1
ATOM 889 C C . MET A 1 113 ? 11.113 -0.353 -5.749 1.00 60.06 113 MET A C 1
ATOM 891 O O . MET A 1 113 ? 11.737 0.103 -6.705 1.00 60.06 113 MET A O 1
ATOM 895 N N . LYS A 1 114 ? 11.111 0.244 -4.547 1.00 63.50 114 LYS A N 1
ATOM 896 C CA . LYS A 1 114 ? 12.021 1.347 -4.200 1.00 63.50 114 LYS A CA 1
ATOM 897 C C . LYS A 1 114 ? 13.399 0.804 -3.815 1.00 63.50 114 LYS A C 1
ATOM 899 O O . LYS A 1 114 ? 13.499 -0.203 -3.117 1.00 63.50 114 LYS A O 1
ATOM 904 N N . ASP A 1 115 ? 14.452 1.523 -4.207 1.00 52.81 115 ASP A N 1
ATOM 905 C CA . ASP A 1 115 ? 15.848 1.194 -3.867 1.00 52.81 115 ASP A CA 1
ATOM 906 C C . ASP A 1 115 ? 16.138 1.281 -2.357 1.00 52.81 115 ASP A C 1
ATOM 908 O O . ASP A 1 115 ? 17.093 0.679 -1.867 1.00 52.81 115 ASP A O 1
ATOM 912 N N . TYR A 1 116 ? 15.321 2.031 -1.612 1.00 56.56 116 TYR A N 1
ATOM 913 C CA . TYR A 1 116 ? 15.448 2.190 -0.169 1.00 56.56 116 TYR A CA 1
ATOM 914 C C . TYR A 1 116 ? 14.067 2.314 0.473 1.00 56.56 116 TYR A C 1
ATOM 916 O O . TYR A 1 116 ? 13.232 3.089 0.010 1.00 56.56 116 TYR A O 1
ATOM 924 N N . PHE A 1 117 ? 13.836 1.552 1.541 1.00 64.19 117 PHE A N 1
ATOM 925 C CA . PHE A 1 117 ? 12.565 1.507 2.252 1.00 64.19 117 PHE A CA 1
ATOM 926 C C . PHE A 1 117 ? 12.815 1.425 3.762 1.00 64.19 117 PHE A C 1
ATOM 928 O O . PHE A 1 117 ? 13.578 0.578 4.228 1.00 64.19 117 PHE A O 1
ATOM 935 N N . TYR A 1 118 ? 12.185 2.333 4.506 1.00 61.25 118 TYR A N 1
ATOM 936 C CA . TYR A 1 118 ? 12.311 2.474 5.962 1.00 61.25 118 TYR A CA 1
ATOM 937 C C . TYR A 1 118 ? 10.988 2.201 6.707 1.00 61.25 118 TYR A C 1
ATOM 939 O O . TYR A 1 118 ? 10.921 2.458 7.910 1.00 61.25 118 TYR A O 1
ATOM 947 N N . GLY A 1 119 ? 9.948 1.750 5.994 1.00 65.81 119 GLY A N 1
ATOM 948 C CA . GLY A 1 119 ? 8.572 1.651 6.490 1.00 65.81 119 GLY A CA 1
ATOM 949 C C . GLY A 1 119 ? 8.277 0.424 7.364 1.00 65.81 119 GLY A C 1
ATOM 950 O O . GLY A 1 119 ? 9.182 -0.343 7.708 1.00 65.81 119 GLY A O 1
ATOM 951 N N . TRP A 1 120 ? 6.997 0.255 7.711 1.00 74.00 120 TRP A N 1
ATOM 952 C CA . TRP A 1 120 ? 6.428 -0.594 8.784 1.00 74.00 120 TRP A CA 1
ATOM 953 C C . TRP A 1 120 ? 6.659 -0.128 10.223 1.00 74.00 120 TRP A C 1
ATOM 955 O O . TRP A 1 120 ? 6.708 -0.952 11.138 1.00 74.00 120 TRP A O 1
ATOM 965 N N . LYS A 1 121 ? 6.801 1.178 10.452 1.00 80.00 121 LYS A N 1
ATOM 966 C CA . LYS A 1 121 ? 6.796 1.708 11.825 1.00 80.00 121 LYS A CA 1
ATOM 967 C C . LYS A 1 121 ? 5.385 1.811 12.381 1.00 80.00 121 LYS A C 1
ATOM 969 O O . LYS A 1 121 ? 5.174 1.504 13.546 1.00 80.00 121 LYS A O 1
ATOM 974 N N . ASP A 1 122 ? 4.457 2.204 11.535 1.00 86.25 122 ASP A N 1
ATOM 975 C CA . ASP A 1 122 ? 3.069 2.468 11.844 1.00 86.25 122 ASP A CA 1
ATOM 976 C C . ASP A 1 122 ? 2.231 2.221 10.591 1.00 86.25 122 ASP A C 1
ATOM 978 O O . ASP A 1 122 ? 2.756 2.214 9.475 1.00 86.25 122 ASP A O 1
ATOM 982 N N . GLY A 1 123 ? 0.949 1.934 10.777 1.00 91.56 123 GLY A N 1
ATOM 983 C CA . GLY A 1 123 ? 0.047 1.664 9.669 1.00 91.56 123 GLY A CA 1
ATOM 984 C C . GLY A 1 123 ? -1.210 0.930 10.098 1.00 91.56 123 GLY A C 1
ATOM 985 O O . GLY A 1 123 ? -1.546 0.863 11.282 1.00 91.56 123 GLY A O 1
ATOM 986 N N . ILE A 1 124 ? -1.893 0.360 9.112 1.00 94.12 124 ILE A N 1
ATOM 987 C CA . ILE A 1 124 ? -3.143 -0.371 9.292 1.00 94.12 124 ILE A CA 1
ATOM 988 C C . ILE A 1 124 ? -3.076 -1.756 8.652 1.00 94.12 124 ILE A C 1
ATOM 990 O O . ILE A 1 124 ? -2.458 -1.941 7.602 1.00 94.12 124 ILE A O 1
ATOM 994 N N . GLU A 1 125 ? -3.715 -2.734 9.284 1.00 96.19 125 GLU A N 1
ATOM 995 C CA . GLU A 1 125 ? -4.093 -4.011 8.686 1.00 96.19 125 GLU A CA 1
ATOM 996 C C . GLU A 1 125 ? -5.614 -4.065 8.536 1.00 96.19 125 GLU A C 1
ATOM 998 O O . GLU A 1 125 ? -6.339 -3.831 9.502 1.00 96.19 125 GLU A O 1
ATOM 1003 N N . LEU A 1 126 ? -6.084 -4.396 7.334 1.00 97.44 126 LEU A N 1
ATOM 1004 C CA . LEU A 1 126 ? -7.487 -4.672 7.036 1.00 97.44 126 LEU A CA 1
ATOM 1005 C C . LEU A 1 126 ? -7.622 -6.145 6.649 1.00 97.44 126 LEU A C 1
ATOM 1007 O O . LEU A 1 126 ? -6.870 -6.630 5.800 1.00 97.44 126 LEU A O 1
ATOM 1011 N N . THR A 1 127 ? -8.566 -6.856 7.263 1.00 97.94 127 THR A N 1
ATOM 1012 C CA . THR A 1 127 ? -8.797 -8.287 7.019 1.00 97.94 127 THR A CA 1
ATOM 1013 C C . THR A 1 127 ? -10.131 -8.497 6.318 1.00 97.94 127 THR A C 1
ATOM 1015 O O . THR A 1 127 ? -11.172 -8.041 6.790 1.00 97.94 127 THR A O 1
ATOM 1018 N N . TYR A 1 128 ? -10.096 -9.219 5.201 1.00 97.75 128 TYR A N 1
ATOM 1019 C CA . TYR A 1 128 ? -11.272 -9.612 4.431 1.00 97.75 128 TYR A CA 1
ATOM 1020 C C . TYR A 1 128 ? -12.020 -10.772 5.105 1.00 97.75 128 TYR A C 1
ATOM 1022 O O . TYR A 1 128 ? -11.427 -11.560 5.845 1.00 97.75 128 TYR A O 1
ATOM 1030 N N . GLU A 1 129 ? -13.298 -10.965 4.773 1.00 97.38 129 GLU A N 1
ATOM 1031 C CA . GLU A 1 129 ? -14.107 -12.120 5.209 1.00 97.38 129 GLU A CA 1
ATOM 1032 C C . GLU A 1 129 ? -13.439 -13.468 4.859 1.00 97.38 129 GLU A C 1
ATOM 1034 O O . GLU A 1 129 ? -13.541 -14.451 5.597 1.00 97.38 129 GLU A O 1
ATOM 1039 N N . SER A 1 130 ? -12.686 -13.510 3.754 1.00 96.12 130 SER A N 1
ATOM 1040 C CA . SER A 1 130 ? -11.903 -14.676 3.325 1.00 96.12 130 SER A CA 1
ATOM 1041 C C . SER A 1 130 ? -10.740 -15.028 4.267 1.00 96.12 130 SER A C 1
ATOM 1043 O O . SER A 1 130 ? -10.156 -16.111 4.155 1.00 96.12 130 SER A O 1
ATOM 1045 N N . GLY A 1 131 ? -10.396 -14.131 5.194 1.00 96.62 131 GLY A N 1
ATOM 1046 C CA . GLY A 1 131 ? -9.245 -14.211 6.089 1.00 96.62 131 GLY A CA 1
ATOM 1047 C C . GLY A 1 131 ? -7.933 -13.744 5.455 1.00 96.62 131 GLY A C 1
ATOM 1048 O O . GLY A 1 131 ? -6.896 -13.794 6.116 1.00 96.62 131 GLY A O 1
ATOM 1049 N N . ASN A 1 132 ? -7.946 -13.327 4.185 1.00 97.25 132 ASN A N 1
ATOM 1050 C CA . ASN A 1 132 ? -6.825 -12.602 3.591 1.00 97.25 132 ASN A CA 1
ATOM 1051 C C . ASN A 1 132 ? -6.734 -11.208 4.226 1.00 97.25 132 ASN A C 1
ATOM 1053 O O . ASN A 1 132 ? -7.723 -10.703 4.755 1.00 97.25 132 ASN A O 1
ATOM 1057 N N . SER A 1 133 ? -5.572 -10.566 4.166 1.00 97.06 133 SER A N 1
ATOM 1058 C CA . SER A 1 133 ? -5.427 -9.207 4.691 1.00 97.06 133 SER A CA 1
ATOM 1059 C C . SER A 1 133 ? -4.522 -8.345 3.829 1.00 97.06 133 SER A C 1
ATOM 1061 O O . SER A 1 133 ? -3.628 -8.836 3.133 1.00 97.06 133 SER A O 1
ATOM 1063 N N . ILE A 1 134 ? -4.757 -7.039 3.881 1.00 96.50 134 ILE A N 1
ATOM 1064 C CA . ILE A 1 134 ? -3.816 -6.034 3.402 1.00 96.50 134 ILE A CA 1
ATOM 1065 C C . ILE A 1 134 ? -3.226 -5.300 4.591 1.00 96.50 134 ILE A C 1
ATOM 1067 O O . ILE A 1 134 ? -3.920 -5.004 5.558 1.00 96.50 134 ILE A O 1
ATOM 1071 N N . ARG A 1 135 ? -1.939 -4.981 4.506 1.00 94.88 135 ARG A N 1
ATOM 1072 C CA . ARG A 1 135 ? -1.311 -4.018 5.402 1.00 94.88 135 ARG A CA 1
ATOM 1073 C C . ARG A 1 135 ? -0.812 -2.833 4.613 1.00 94.88 135 ARG A C 1
ATOM 1075 O O . ARG A 1 135 ? -0.266 -3.041 3.529 1.00 94.88 135 ARG A O 1
ATOM 1082 N N . PHE A 1 136 ? -0.932 -1.641 5.173 1.00 93.69 136 PHE A N 1
ATOM 1083 C CA . PHE A 1 136 ? -0.486 -0.410 4.541 1.00 93.69 136 PHE A CA 1
ATOM 1084 C C . PHE A 1 136 ? 0.134 0.543 5.562 1.00 93.69 136 PHE A C 1
ATOM 1086 O O . PHE A 1 136 ? -0.422 0.739 6.641 1.00 93.69 136 PHE A O 1
ATOM 1093 N N . ASP A 1 137 ? 1.291 1.107 5.223 1.00 90.06 137 ASP A N 1
ATOM 1094 C CA . ASP A 1 137 ? 2.088 1.998 6.079 1.00 90.06 137 ASP A CA 1
ATOM 1095 C C . ASP A 1 137 ? 2.169 3.435 5.533 1.00 90.06 137 ASP A C 1
ATOM 1097 O O . ASP A 1 137 ? 3.167 4.125 5.731 1.00 90.06 137 ASP A O 1
ATOM 1101 N N . GLY A 1 138 ? 1.156 3.864 4.774 1.00 87.94 138 GLY A N 1
ATOM 1102 C CA . GLY A 1 138 ? 1.123 5.163 4.093 1.00 87.94 138 GLY A CA 1
ATOM 1103 C C . GLY A 1 138 ? 1.840 5.184 2.741 1.00 87.94 138 GLY A C 1
ATOM 1104 O O . GLY A 1 138 ? 1.614 6.090 1.945 1.00 87.94 138 GLY A O 1
ATOM 1105 N N . GLU A 1 139 ? 2.659 4.174 2.429 1.00 87.12 139 GLU A N 1
ATOM 1106 C CA . GLU A 1 139 ? 3.423 4.145 1.177 1.00 87.12 139 GLU A CA 1
ATOM 1107 C C . GLU A 1 139 ? 3.408 2.777 0.476 1.00 87.12 139 GLU A C 1
ATOM 1109 O O . GLU A 1 139 ? 3.326 2.686 -0.753 1.00 87.12 139 GLU A O 1
ATOM 1114 N N . GLN A 1 140 ? 3.500 1.692 1.243 1.00 89.94 140 GLN A N 1
ATOM 1115 C CA . GLN A 1 140 ? 3.585 0.325 0.750 1.00 89.94 140 GLN A CA 1
ATOM 1116 C C . GLN A 1 140 ? 2.393 -0.495 1.223 1.00 89.94 140 GLN A C 1
ATOM 1118 O O . GLN A 1 140 ? 2.179 -0.667 2.421 1.00 89.94 140 GLN A O 1
ATOM 1123 N N . ILE A 1 141 ? 1.684 -1.106 0.272 1.00 92.19 141 ILE A N 1
ATOM 1124 C CA . ILE A 1 141 ? 0.627 -2.074 0.562 1.00 92.19 141 ILE A CA 1
ATOM 1125 C C . ILE A 1 141 ? 1.138 -3.496 0.317 1.00 92.19 141 ILE A C 1
ATOM 1127 O O . ILE A 1 141 ? 1.689 -3.821 -0.743 1.00 92.19 141 ILE A O 1
ATOM 1131 N N . ARG A 1 142 ? 0.966 -4.362 1.317 1.00 93.31 142 ARG A N 1
ATOM 1132 C CA . ARG A 1 142 ? 1.283 -5.794 1.255 1.00 93.31 142 ARG A CA 1
ATOM 1133 C C . ARG A 1 142 ? 0.026 -6.617 1.410 1.00 93.31 142 ARG A C 1
ATOM 1135 O O . ARG A 1 142 ? -0.747 -6.385 2.329 1.00 93.31 142 ARG A O 1
ATOM 1142 N N . TYR A 1 143 ? -0.113 -7.617 0.554 1.00 95.06 143 TYR A N 1
ATOM 1143 C CA . TYR A 1 143 ? -1.221 -8.558 0.580 1.00 95.06 143 TYR A CA 1
ATOM 1144 C C . TYR A 1 143 ? -0.784 -9.898 1.171 1.00 95.06 143 TYR A C 1
ATOM 1146 O O . TYR A 1 143 ? 0.219 -10.477 0.741 1.00 95.06 143 TYR A O 1
ATOM 1154 N N . TYR A 1 144 ? -1.556 -10.411 2.122 1.00 95.81 144 TYR A N 1
ATOM 1155 C CA . TYR A 1 144 ? -1.314 -11.645 2.859 1.00 95.81 144 TYR A CA 1
ATOM 1156 C C . TYR A 1 144 ? -2.457 -12.628 2.628 1.00 95.81 144 TYR A C 1
ATOM 1158 O O . TYR A 1 144 ? -3.629 -12.262 2.606 1.00 95.81 144 TYR A O 1
ATOM 1166 N N . ARG A 1 145 ? -2.109 -13.908 2.475 1.00 96.12 145 ARG A N 1
ATOM 1167 C CA . ARG A 1 145 ? -3.105 -14.981 2.382 1.00 96.12 145 ARG A CA 1
ATOM 1168 C C . ARG A 1 145 ? -3.484 -15.475 3.769 1.00 96.12 145 ARG A C 1
ATOM 1170 O O . ARG A 1 145 ? -2.609 -15.596 4.627 1.00 96.12 145 ARG A O 1
ATOM 1177 N N . ALA A 1 146 ? -4.744 -15.867 3.935 1.00 94.69 146 ALA A N 1
ATOM 1178 C CA . ALA A 1 146 ? -5.255 -16.450 5.168 1.00 94.69 146 ALA A CA 1
ATOM 1179 C C . ALA A 1 146 ? -4.326 -17.553 5.710 1.00 94.69 146 ALA A C 1
ATOM 1181 O O . ALA A 1 146 ? -3.987 -18.517 5.015 1.00 94.69 146 ALA A O 1
ATOM 1182 N N . GLY A 1 147 ? -3.902 -17.397 6.966 1.00 88.56 147 GLY A N 1
ATOM 1183 C CA . GLY A 1 147 ? -3.020 -18.344 7.652 1.00 88.56 147 GLY A CA 1
ATOM 1184 C C . GLY A 1 147 ? -1.543 -18.296 7.237 1.00 88.56 147 GLY A C 1
ATOM 1185 O O . GLY A 1 147 ? -0.792 -19.198 7.610 1.00 88.56 147 GLY A O 1
ATOM 1186 N N . SER A 1 148 ? -1.110 -17.280 6.484 1.00 89.38 148 SER A N 1
ATOM 1187 C CA . SER A 1 148 ? 0.295 -17.066 6.126 1.00 89.38 148 SER A CA 1
ATOM 1188 C C . SER A 1 148 ? 0.875 -15.831 6.811 1.00 89.38 148 SER A C 1
ATOM 1190 O O . SER A 1 148 ? 0.237 -14.787 6.880 1.00 89.38 148 SER A O 1
ATOM 1192 N N . SER A 1 149 ? 2.118 -15.944 7.280 1.00 84.81 149 SER A N 1
ATOM 1193 C CA . SER A 1 149 ? 2.918 -14.802 7.735 1.00 84.81 149 SER A CA 1
ATOM 1194 C C . SER A 1 149 ? 3.660 -14.098 6.598 1.00 84.81 149 SER A C 1
ATOM 1196 O O . SER A 1 149 ? 4.176 -12.998 6.793 1.00 84.81 149 SER A O 1
ATOM 1198 N N . ASP A 1 150 ? 3.746 -14.735 5.429 1.00 87.12 150 ASP A N 1
ATOM 1199 C CA . ASP A 1 150 ? 4.471 -14.214 4.277 1.00 87.12 150 ASP A CA 1
ATOM 1200 C C . ASP A 1 150 ? 3.505 -13.446 3.374 1.00 87.12 150 ASP A C 1
ATOM 1202 O O . ASP A 1 150 ? 2.401 -13.911 3.072 1.00 87.12 150 ASP A O 1
ATOM 1206 N N . PHE A 1 151 ? 3.928 -12.269 2.911 1.00 87.25 151 PHE A N 1
ATOM 1207 C CA . PHE A 1 151 ? 3.142 -11.529 1.933 1.00 87.25 151 PHE A CA 1
ATOM 1208 C C . PHE A 1 151 ? 3.198 -12.249 0.580 1.00 87.25 151 PHE A C 1
ATOM 1210 O O . PHE A 1 151 ? 4.256 -12.677 0.112 1.00 87.25 151 PHE A O 1
ATOM 1217 N N . ALA A 1 152 ? 2.045 -12.381 -0.065 1.00 92.25 152 ALA A N 1
ATOM 1218 C CA . ALA A 1 152 ? 1.932 -12.957 -1.395 1.00 92.25 152 ALA A CA 1
ATOM 1219 C C . ALA A 1 152 ? 2.287 -11.937 -2.485 1.00 92.25 152 ALA A C 1
ATOM 1221 O O . ALA A 1 152 ? 2.833 -12.320 -3.521 1.00 92.25 152 ALA A O 1
ATOM 1222 N N . GLN A 1 153 ? 1.957 -10.661 -2.267 1.00 90.00 153 GLN A N 1
ATOM 1223 C CA . GLN A 1 153 ? 2.188 -9.563 -3.209 1.00 90.00 153 GLN A CA 1
ATOM 1224 C C . GLN A 1 153 ? 2.496 -8.262 -2.453 1.00 90.00 153 GLN A C 1
ATOM 1226 O O . GLN A 1 153 ? 2.092 -8.098 -1.300 1.00 90.00 153 GLN A O 1
ATOM 1231 N N . GLN A 1 154 ? 3.238 -7.357 -3.096 1.00 90.25 154 GLN A N 1
ATOM 1232 C CA . GLN A 1 154 ? 3.509 -6.011 -2.588 1.00 90.25 154 GLN A CA 1
ATOM 1233 C C . GLN A 1 154 ? 3.526 -5.009 -3.742 1.00 90.25 154 GLN A C 1
ATOM 1235 O O . GLN A 1 154 ? 4.053 -5.327 -4.813 1.00 90.25 154 GLN A O 1
ATOM 1240 N N . ILE A 1 155 ? 3.057 -3.792 -3.480 1.00 89.38 155 ILE A N 1
ATOM 1241 C CA . ILE A 1 155 ? 3.233 -2.629 -4.357 1.00 89.38 155 ILE A CA 1
ATOM 1242 C C . ILE A 1 155 ? 3.435 -1.369 -3.511 1.00 89.38 155 ILE A C 1
ATOM 1244 O O . ILE A 1 155 ? 3.173 -1.364 -2.306 1.00 89.38 155 ILE A O 1
ATOM 1248 N N . TYR A 1 156 ? 3.875 -0.297 -4.158 1.00 90.06 156 TYR A N 1
ATOM 1249 C CA . TYR A 1 156 ? 3.798 1.051 -3.607 1.00 90.06 156 TYR A CA 1
ATOM 1250 C C . TYR A 1 156 ? 2.546 1.724 -4.148 1.00 90.06 156 TYR A C 1
ATOM 1252 O O . TYR A 1 156 ? 2.291 1.645 -5.349 1.00 90.06 156 TYR A O 1
ATOM 1260 N N . MET A 1 157 ? 1.780 2.371 -3.284 1.00 90.44 157 MET A N 1
ATOM 1261 C CA . MET A 1 157 ? 0.547 3.053 -3.662 1.00 90.44 157 MET A CA 1
ATOM 1262 C C . MET A 1 157 ? 0.680 4.531 -3.324 1.00 90.44 157 MET A C 1
ATOM 1264 O O . MET A 1 157 ? 1.210 4.882 -2.274 1.00 90.44 157 MET A O 1
ATOM 1268 N N . TYR A 1 158 ? 0.236 5.383 -4.241 1.00 90.25 158 TYR A N 1
ATOM 1269 C CA . TYR A 1 158 ? 0.247 6.829 -4.069 1.00 90.25 158 TYR A CA 1
ATOM 1270 C C . TYR A 1 158 ? -1.162 7.348 -4.325 1.00 90.25 158 TYR A C 1
ATOM 1272 O O . TYR A 1 158 ? -1.764 6.983 -5.337 1.00 90.25 158 TYR A O 1
ATOM 1280 N N . PHE A 1 159 ? -1.660 8.192 -3.429 1.00 91.50 159 PHE A N 1
ATOM 1281 C CA . PHE A 1 159 ? -2.948 8.862 -3.583 1.00 91.50 159 PHE A CA 1
ATOM 1282 C C . PHE A 1 159 ? -2.778 10.232 -4.241 1.00 91.50 159 PHE A C 1
ATOM 1284 O O . PHE A 1 159 ? -1.717 10.850 -4.107 1.00 91.50 159 PHE A O 1
ATOM 1291 N N . GLU A 1 160 ? -3.811 10.711 -4.935 1.00 91.88 160 GLU A N 1
ATOM 1292 C CA . GLU A 1 160 ? -3.822 12.043 -5.559 1.00 91.88 160 GLU A CA 1
ATOM 1293 C C . GLU A 1 160 ? -3.635 13.153 -4.513 1.00 91.88 160 GLU A C 1
ATOM 1295 O O . GLU A 1 160 ? -2.906 14.121 -4.741 1.00 91.88 160 GLU A O 1
ATOM 1300 N N . GLU A 1 161 ? -4.248 12.979 -3.344 1.00 90.06 161 GLU A N 1
ATOM 1301 C CA . GLU A 1 161 ? -4.195 13.892 -2.202 1.00 90.06 161 GLU A CA 1
ATOM 1302 C C . GLU A 1 161 ? -2.902 13.755 -1.371 1.00 90.06 161 GLU A C 1
ATOM 1304 O O . GLU A 1 161 ? -2.653 14.563 -0.477 1.00 90.06 161 GLU A O 1
ATOM 1309 N N . GLY A 1 162 ? -2.052 12.772 -1.687 1.00 88.31 162 GLY A N 1
ATOM 1310 C CA . GLY A 1 162 ? -0.846 12.435 -0.928 1.00 88.31 162 GLY A CA 1
ATOM 1311 C C . GLY A 1 162 ? -1.088 11.442 0.216 1.00 88.31 162 GLY A C 1
ATOM 1312 O O . GLY A 1 162 ? -2.218 11.085 0.541 1.00 88.31 162 GLY A O 1
ATOM 1313 N N . ASP A 1 163 ? -0.004 10.967 0.832 1.00 86.00 163 ASP A N 1
ATOM 1314 C CA . ASP A 1 163 ? -0.054 10.038 1.972 1.00 86.00 163 ASP A CA 1
ATOM 1315 C C . ASP A 1 163 ? -0.573 10.704 3.256 1.00 86.00 163 ASP A C 1
ATOM 1317 O O . ASP A 1 163 ? -1.106 10.028 4.132 1.00 86.00 163 ASP A O 1
ATOM 1321 N N . GLU A 1 164 ? -0.475 12.030 3.358 1.00 86.62 164 GLU A N 1
ATOM 1322 C CA . GLU A 1 164 ? -1.021 12.821 4.469 1.00 86.62 164 GLU A CA 1
ATOM 1323 C C . GLU A 1 164 ? -2.531 12.611 4.648 1.00 86.62 164 GLU A C 1
ATOM 1325 O O . GLU A 1 164 ? -2.987 12.432 5.775 1.00 86.62 164 GLU A O 1
ATOM 1330 N N . ALA A 1 165 ? -3.293 12.548 3.550 1.00 90.75 165 ALA A N 1
ATOM 1331 C CA . ALA A 1 165 ? -4.739 12.326 3.591 1.00 90.75 165 ALA A CA 1
ATOM 1332 C C . ALA A 1 165 ? -5.097 10.945 4.164 1.00 90.75 165 ALA A C 1
ATOM 1334 O O . ALA A 1 165 ? -6.049 10.806 4.930 1.00 90.75 165 ALA A O 1
ATOM 1335 N N . PHE A 1 166 ? -4.296 9.921 3.852 1.00 91.62 166 PHE A N 1
ATOM 1336 C CA . PHE A 1 166 ? -4.445 8.602 4.463 1.00 91.62 166 PHE A CA 1
ATOM 1337 C C . PHE A 1 166 ? -4.237 8.660 5.981 1.00 91.62 166 PHE A C 1
ATOM 1339 O O . PHE A 1 166 ? -5.027 8.094 6.738 1.00 91.62 166 PHE A O 1
ATOM 1346 N N . TRP A 1 167 ? -3.197 9.360 6.437 1.00 89.25 167 TRP A N 1
ATOM 1347 C CA . TRP A 1 167 ? -2.912 9.481 7.866 1.00 89.25 167 TRP A CA 1
ATOM 1348 C C . TRP A 1 167 ? -3.954 10.304 8.616 1.00 89.25 167 TRP A C 1
ATOM 1350 O O . TRP A 1 167 ? -4.295 9.943 9.743 1.00 89.25 167 TRP A O 1
ATOM 1360 N N . GLU A 1 168 ? -4.485 11.359 7.995 1.00 90.00 168 GLU A N 1
ATOM 1361 C CA . GLU A 1 168 ? -5.596 12.144 8.536 1.00 90.00 168 GLU A CA 1
ATOM 1362 C C . GLU A 1 168 ? -6.797 11.236 8.823 1.00 90.00 168 GLU A C 1
ATOM 1364 O O . GLU A 1 168 ? -7.236 11.174 9.972 1.00 90.00 168 GLU A O 1
ATOM 1369 N N . ILE A 1 169 ? -7.222 10.430 7.841 1.00 91.69 169 ILE A N 1
ATOM 1370 C CA . ILE A 1 169 ? -8.317 9.463 8.008 1.00 91.69 169 ILE A CA 1
ATOM 1371 C C . ILE A 1 169 ? -8.009 8.493 9.147 1.00 91.69 169 ILE A C 1
ATOM 1373 O O . ILE A 1 169 ? -8.767 8.418 10.108 1.00 91.69 169 ILE A O 1
ATOM 1377 N N . VAL A 1 170 ? -6.883 7.771 9.096 1.00 89.44 170 VAL A N 1
ATOM 1378 C CA . VAL A 1 170 ? -6.574 6.735 10.101 1.00 89.44 170 VAL A CA 1
ATOM 1379 C C . VAL A 1 170 ? -6.495 7.315 11.515 1.00 89.44 170 VAL A C 1
ATOM 1381 O O . VAL A 1 170 ? -6.914 6.652 12.467 1.00 89.44 170 VAL A O 1
ATOM 1384 N N . SER A 1 171 ? -6.013 8.552 11.670 1.00 86.88 171 SER A N 1
ATOM 1385 C CA . SER A 1 171 ? -5.910 9.212 12.975 1.00 86.88 171 SER A CA 1
ATOM 1386 C C . SER A 1 171 ? -7.261 9.387 13.682 1.00 86.88 171 SER A C 1
ATOM 1388 O O . SER A 1 171 ? -7.315 9.308 14.908 1.00 86.88 171 SER A O 1
ATOM 1390 N N . GLU A 1 172 ? -8.368 9.520 12.945 1.00 87.94 172 GLU A N 1
ATOM 1391 C CA . GLU A 1 172 ? -9.712 9.614 13.532 1.00 87.94 172 GLU A CA 1
ATOM 1392 C C . GLU A 1 172 ? -10.180 8.291 14.158 1.00 87.94 172 GLU A C 1
ATOM 1394 O O . GLU A 1 172 ? -11.069 8.257 15.024 1.00 87.94 172 GLU A O 1
ATOM 1399 N N . TYR A 1 173 ? -9.583 7.178 13.733 1.00 86.56 173 TYR A N 1
ATOM 1400 C CA . TYR A 1 173 ? -9.940 5.824 14.149 1.00 86.56 173 TYR A CA 1
ATOM 1401 C C . TYR A 1 173 ? -8.992 5.240 15.201 1.00 86.56 173 TYR A C 1
ATOM 1403 O O . TYR A 1 173 ? -9.289 4.178 15.757 1.00 86.56 173 TYR A O 1
ATOM 1411 N N . THR A 1 174 ? -7.905 5.933 15.560 1.00 78.06 174 THR A N 1
ATOM 1412 C CA . THR A 1 174 ? -7.028 5.490 16.650 1.00 78.06 174 THR A CA 1
ATOM 1413 C C . THR A 1 174 ? -7.698 5.707 18.011 1.00 78.06 174 THR A C 1
ATOM 1415 O O . THR A 1 174 ? -8.142 6.794 18.382 1.00 78.06 174 THR A O 1
ATOM 1418 N N . VAL A 1 175 ? -7.814 4.627 18.786 1.00 62.28 175 VAL A N 1
ATOM 1419 C CA . VAL A 1 175 ? -8.610 4.583 20.029 1.00 62.28 175 VAL A CA 1
ATOM 1420 C C . VAL A 1 175 ? -7.982 5.411 21.161 1.00 62.28 175 VAL A C 1
ATOM 1422 O O . VAL A 1 175 ? -8.659 5.778 22.122 1.00 62.28 175 VAL A O 1
ATOM 1425 N N . ASP A 1 176 ? -6.695 5.736 21.060 1.00 63.16 176 ASP A N 1
ATOM 1426 C CA . ASP A 1 176 ? -5.953 6.494 22.066 1.00 63.16 176 ASP A CA 1
ATOM 1427 C C . ASP A 1 176 ? -5.694 7.963 21.697 1.00 63.16 176 ASP A C 1
ATOM 1429 O O . ASP A 1 176 ? -5.041 8.669 22.470 1.00 63.16 176 ASP A O 1
ATOM 1433 N N . GLY A 1 177 ? -6.237 8.442 20.569 1.00 53.03 177 GLY A N 1
ATOM 1434 C CA . GLY A 1 177 ? -6.129 9.840 20.142 1.00 53.03 177 GLY A CA 1
ATOM 1435 C C . GLY A 1 177 ? -4.692 10.294 19.885 1.00 53.03 177 GLY A C 1
ATOM 1436 O O . GLY A 1 177 ? -4.396 11.485 20.004 1.00 53.03 177 GLY A O 1
ATOM 1437 N N . ARG A 1 178 ? -3.776 9.359 19.602 1.00 59.62 178 ARG A N 1
ATOM 1438 C CA . ARG A 1 178 ? -2.409 9.706 19.212 1.00 59.62 178 ARG A CA 1
ATOM 1439 C C . ARG A 1 178 ? -2.423 10.270 17.799 1.00 59.62 178 ARG A C 1
ATOM 1441 O O . ARG A 1 178 ? -2.935 9.634 16.881 1.00 59.62 178 ARG A O 1
ATOM 1448 N N . GLU A 1 179 ? -1.794 11.430 17.634 1.00 56.47 179 GLU A N 1
ATOM 1449 C CA . GLU A 1 179 ? -1.424 11.929 16.314 1.00 56.47 179 GLU A CA 1
ATOM 1450 C C . GLU A 1 179 ? -0.411 10.951 15.708 1.00 56.47 179 GLU A C 1
ATOM 1452 O O . GLU A 1 179 ? 0.709 10.787 16.206 1.00 56.47 179 GLU A O 1
ATOM 1457 N N . LEU A 1 180 ? -0.840 10.247 14.662 1.00 59.12 180 LEU A N 1
ATOM 1458 C CA . LEU A 1 180 ? 0.037 9.422 13.849 1.00 59.12 180 LEU A CA 1
ATOM 1459 C C . LEU A 1 180 ? 0.856 10.367 12.978 1.00 59.12 180 LEU A C 1
ATOM 1461 O O . LEU A 1 180 ? 0.374 10.927 11.998 1.00 59.12 180 LEU A O 1
ATOM 1465 N N . HIS A 1 181 ? 2.095 10.603 13.387 1.00 51.81 181 HIS A N 1
ATOM 1466 C CA . HIS A 1 181 ? 3.028 11.356 12.573 1.00 51.81 181 HIS A CA 1
ATOM 1467 C C . HIS A 1 181 ? 3.796 10.407 11.669 1.00 51.81 181 HIS A C 1
ATOM 1469 O O . HIS A 1 181 ? 4.599 9.608 12.155 1.00 51.81 181 HIS A O 1
ATOM 1475 N N . ASN A 1 182 ? 3.684 10.625 10.359 1.00 50.88 182 ASN A N 1
ATOM 1476 C CA . ASN A 1 182 ? 4.777 10.294 9.461 1.00 50.88 182 ASN A CA 1
ATOM 1477 C C . ASN A 1 182 ? 6.031 11.033 9.991 1.00 50.88 182 ASN A C 1
ATOM 1479 O O . ASN A 1 182 ? 6.049 12.267 9.991 1.00 50.88 182 ASN A O 1
ATOM 1483 N N . PRO A 1 183 ? 7.098 10.343 10.444 1.00 48.62 183 PRO A N 1
ATOM 1484 C CA . PRO A 1 183 ? 8.287 10.992 11.006 1.00 48.62 183 PRO A CA 1
ATOM 1485 C C . PRO A 1 183 ? 9.061 11.850 9.988 1.00 48.62 183 PRO A C 1
ATOM 1487 O O . PRO A 1 183 ? 10.088 12.438 10.335 1.00 48.62 183 PRO A O 1
ATOM 1490 N N . PHE A 1 184 ? 8.598 11.910 8.737 1.00 46.62 184 PHE A N 1
ATOM 1491 C CA . PHE A 1 184 ? 9.150 12.718 7.657 1.00 46.62 184 PHE A CA 1
ATOM 1492 C C . PHE A 1 184 ? 8.252 13.890 7.239 1.00 46.62 184 PHE A C 1
ATOM 1494 O O . PHE A 1 184 ? 8.696 14.718 6.443 1.00 46.62 184 PHE A O 1
ATOM 1501 N N . TRP A 1 185 ? 7.049 14.020 7.808 1.00 42.59 185 TRP A N 1
ATOM 1502 C CA . TRP A 1 185 ? 6.230 15.215 7.645 1.00 42.59 185 TRP A CA 1
ATOM 1503 C C . TRP A 1 185 ? 6.600 16.243 8.714 1.00 42.59 185 TRP A C 1
ATOM 1505 O O . TRP A 1 185 ? 6.318 16.088 9.900 1.00 42.59 185 TRP A O 1
ATOM 1515 N N . THR A 1 186 ? 7.284 17.303 8.289 1.00 40.31 186 THR A N 1
ATOM 1516 C CA . THR A 1 186 ? 7.330 18.559 9.044 1.00 40.31 186 THR A CA 1
ATOM 1517 C C . THR A 1 186 ? 6.406 19.504 8.287 1.00 40.31 186 THR A C 1
ATOM 1519 O O . THR A 1 186 ? 6.677 19.716 7.100 1.00 40.31 186 THR A O 1
ATOM 1522 N N . PRO A 1 187 ? 5.345 20.066 8.897 1.00 37.78 187 PRO A N 1
ATOM 1523 C CA . PRO A 1 187 ? 4.545 21.068 8.206 1.00 37.78 187 PRO A CA 1
ATOM 1524 C C . PRO A 1 187 ? 5.485 22.184 7.727 1.00 37.78 187 PRO A C 1
ATOM 1526 O O . PRO A 1 187 ? 6.449 22.508 8.440 1.00 37.78 187 PRO A O 1
ATOM 1529 N N . PRO A 1 188 ? 5.272 22.763 6.530 1.00 38.75 188 PRO A N 1
ATOM 1530 C CA . PRO A 1 188 ? 6.029 23.935 6.130 1.00 38.75 188 PRO A CA 1
ATOM 1531 C C . PRO A 1 188 ? 5.882 24.973 7.240 1.00 38.75 188 PRO A C 1
ATOM 1533 O O . PRO A 1 188 ? 4.771 25.288 7.659 1.00 38.75 188 PRO A O 1
ATOM 1536 N N . VAL A 1 189 ? 7.013 25.449 7.761 1.00 41.41 189 VAL A N 1
ATOM 1537 C CA . VAL A 1 189 ? 7.020 26.535 8.738 1.00 41.41 189 VAL A CA 1
ATOM 1538 C C . VAL A 1 189 ? 6.280 27.697 8.084 1.00 41.41 189 VAL A C 1
ATOM 1540 O O . VAL A 1 189 ? 6.756 28.241 7.088 1.00 41.41 189 VAL A O 1
ATOM 1543 N N . GLU A 1 190 ? 5.097 28.036 8.595 1.00 40.00 190 GLU A N 1
ATOM 1544 C CA . GLU A 1 190 ? 4.453 29.290 8.237 1.00 40.00 190 GLU A CA 1
ATOM 1545 C C . GLU A 1 190 ? 5.402 30.403 8.687 1.00 40.00 190 GLU A C 1
ATOM 1547 O O . GLU A 1 190 ? 5.629 30.597 9.883 1.00 40.00 190 GLU A O 1
ATOM 1552 N N . ASP A 1 191 ? 6.019 31.088 7.722 1.00 44.47 191 ASP A N 1
ATOM 1553 C CA . ASP A 1 191 ? 6.770 32.314 7.975 1.00 44.47 191 ASP A CA 1
ATOM 1554 C C . ASP A 1 191 ? 5.787 33.354 8.547 1.00 44.47 191 ASP A C 1
ATOM 1556 O O . ASP A 1 191 ? 5.068 34.025 7.802 1.00 44.47 191 ASP A O 1
ATOM 1560 N N . THR A 1 192 ? 5.724 33.457 9.878 1.00 50.72 192 THR A N 1
ATOM 1561 C CA . THR A 1 192 ? 5.072 34.562 10.604 1.00 50.72 192 THR A CA 1
ATOM 1562 C C . THR A 1 192 ? 5.986 35.771 10.716 1.00 50.72 192 THR A C 1
ATOM 1564 O O . THR A 1 192 ? 7.153 35.571 11.132 1.00 50.72 192 THR A O 1
#

Sequence (192 aa):
MNNDPNRTLKIVLITIASVFGGLLAIIGLGILMIVMLFRGGVNALHEYNEWQDEEARAKTFTTYYEDGEIVSAAYFYHDTDSNEVVWVDIPEDRVEDLVTDLDSLNIDRVGGMKDYFYGWKDGIELTYESGNSIRFDGEQIRYYRAGSSDFAQQIYMYFEEGDEAFWEIVSEYTVDGRELHNPFWTPPVEDT

Foldseek 3Di:
DDPPVVVVVVVVVVVVVVVVVVVVVVVVVVVVVVVVVVVVVVVVVVVVQVVQQVLLQVDFPVPNPHPFDFQWKWKWAQDPVPRDIDIGTFDRVCPVVLSVQRRVWGWRGKADDDPDD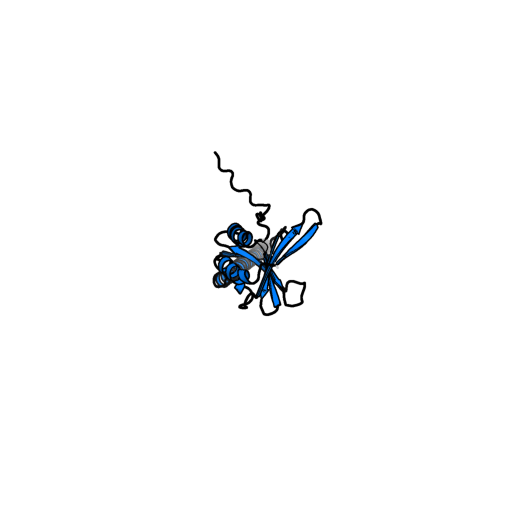DDPRIWMWTAGPQQWIWTDGLFKIFTGHHPDPDTPDIITTATPVGSVSVQVSVCVRDPVNDRDDPPPDDPPPPPD